Protein AF-A0A0C2HF72-F1 (afdb_monomer_lite)

Structure (mmCIF, N/CA/C/O backbone):
data_AF-A0A0C2HF72-F1
#
_entry.id   AF-A0A0C2HF72-F1
#
loop_
_atom_site.group_PDB
_atom_site.id
_atom_site.type_symbol
_atom_site.label_atom_id
_atom_site.label_alt_id
_atom_site.label_comp_id
_atom_site.label_asym_id
_atom_site.label_entity_id
_atom_site.label_seq_id
_atom_site.pdbx_PDB_ins_code
_atom_site.Cartn_x
_atom_site.Cartn_y
_atom_site.Cartn_z
_atom_site.occupancy
_atom_site.B_iso_or_equiv
_atom_site.auth_seq_id
_atom_site.auth_comp_id
_atom_site.auth_asym_id
_atom_site.auth_atom_id
_atom_site.pdbx_PDB_model_num
ATOM 1 N N . MET A 1 1 ? -19.325 10.359 -37.548 1.00 78.62 1 MET A N 1
ATOM 2 C CA . MET A 1 1 ? -18.030 11.078 -37.608 1.00 78.62 1 MET A CA 1
ATOM 3 C C . MET A 1 1 ? -16.855 10.261 -37.063 1.00 78.62 1 MET A C 1
ATOM 5 O O . MET A 1 1 ? -15.972 9.941 -37.843 1.00 78.62 1 MET A O 1
ATOM 9 N N . GLN A 1 2 ? -16.810 9.881 -35.776 1.00 85.25 2 GLN A N 1
ATOM 10 C CA . GLN A 1 2 ? -15.656 9.142 -35.209 1.00 85.25 2 GLN A CA 1
ATOM 11 C C . GLN A 1 2 ? -15.425 7.760 -35.856 1.00 85.25 2 GLN A C 1
ATOM 13 O O . GLN A 1 2 ? -14.310 7.441 -36.261 1.00 85.25 2 GLN A O 1
ATOM 18 N N . LEU A 1 3 ? -16.493 6.974 -36.045 1.00 85.44 3 LEU A N 1
ATOM 19 C CA . LEU A 1 3 ? -16.426 5.690 -36.758 1.00 85.44 3 LEU A CA 1
ATOM 20 C C . LEU A 1 3 ? -16.012 5.847 -38.226 1.00 85.44 3 LEU A C 1
ATOM 22 O O . LEU A 1 3 ? -15.324 4.983 -38.763 1.00 85.44 3 LEU A O 1
ATOM 26 N N . ASP A 1 4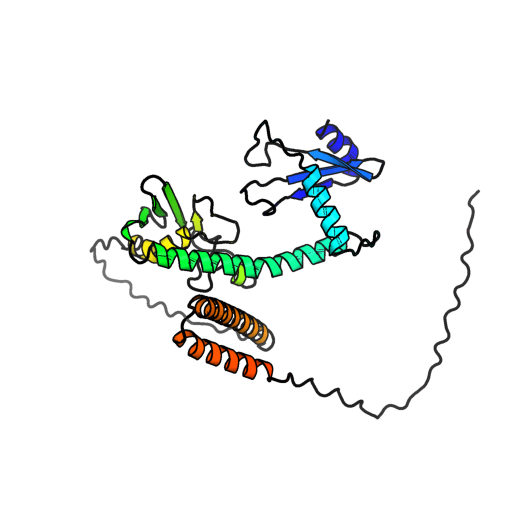 ? -16.388 6.956 -38.863 1.00 92.00 4 ASP A N 1
ATOM 27 C CA . ASP A 1 4 ? -16.008 7.238 -40.248 1.00 92.00 4 ASP A CA 1
ATOM 28 C C . ASP A 1 4 ? -14.511 7.526 -40.344 1.00 92.00 4 ASP A C 1
ATOM 30 O O . ASP A 1 4 ? -13.859 7.087 -41.287 1.00 92.00 4 ASP A O 1
ATOM 34 N N . TRP A 1 5 ? -13.934 8.189 -39.337 1.00 92.50 5 TRP A N 1
ATOM 35 C CA . TRP A 1 5 ? -12.486 8.364 -39.240 1.00 92.50 5 TRP A CA 1
ATOM 36 C C . TRP A 1 5 ? -11.762 7.042 -38.999 1.00 92.50 5 TRP A C 1
ATOM 38 O O . TRP A 1 5 ? -10.766 6.788 -39.670 1.00 92.50 5 TRP A O 1
ATOM 48 N N . LEU A 1 6 ? -12.272 6.169 -38.123 1.00 89.94 6 LEU A N 1
ATOM 49 C CA . LEU A 1 6 ? -11.719 4.818 -37.963 1.00 89.94 6 LEU A CA 1
ATOM 50 C C . LEU A 1 6 ? -11.753 4.042 -39.281 1.00 89.94 6 LEU A C 1
ATOM 52 O O . LEU A 1 6 ? -10.728 3.527 -39.713 1.00 89.94 6 LEU A O 1
ATOM 56 N N . ARG A 1 7 ? -12.900 3.995 -39.964 1.00 93.50 7 ARG A N 1
ATOM 57 C CA . ARG A 1 7 ? -13.028 3.288 -41.249 1.00 93.50 7 ARG A CA 1
ATOM 58 C C . ARG A 1 7 ? -12.108 3.866 -42.320 1.00 93.50 7 ARG A C 1
ATOM 60 O O . ARG A 1 7 ? -11.485 3.112 -43.055 1.00 93.50 7 ARG A O 1
ATOM 67 N N . LYS A 1 8 ? -12.004 5.193 -42.393 1.00 95.94 8 LYS A N 1
ATOM 68 C CA . LYS A 1 8 ? -11.237 5.884 -43.433 1.00 95.94 8 LYS A CA 1
ATOM 69 C C . LYS A 1 8 ? -9.726 5.874 -43.193 1.00 95.94 8 LYS A C 1
ATOM 71 O O . LYS A 1 8 ? -8.967 5.853 -44.157 1.00 95.94 8 LYS A O 1
ATOM 76 N N . PHE A 1 9 ? -9.282 5.922 -41.939 1.00 93.44 9 PHE A N 1
ATOM 77 C CA . PHE A 1 9 ? -7.878 6.184 -41.601 1.00 93.44 9 PHE A CA 1
ATOM 78 C C . PHE A 1 9 ? -7.191 5.074 -40.796 1.00 93.44 9 PHE A C 1
ATOM 80 O O . PHE A 1 9 ? -5.975 5.130 -40.647 1.00 93.44 9 PHE A O 1
ATOM 87 N N . SER A 1 10 ? -7.904 4.043 -40.323 1.00 89.81 10 SER A N 1
ATOM 88 C CA . SER A 1 10 ? -7.309 2.945 -39.529 1.00 89.81 10 SER A CA 1
ATOM 89 C C . SER A 1 10 ? -6.140 2.240 -40.218 1.00 89.81 10 SER A C 1
ATOM 91 O O . SER A 1 10 ? -5.164 1.908 -39.553 1.00 89.81 10 SER A O 1
ATOM 93 N N . ALA A 1 11 ? -6.186 2.079 -41.544 1.00 88.94 11 ALA A N 1
ATOM 94 C CA . ALA A 1 11 ? -5.106 1.465 -42.321 1.00 88.94 11 ALA A CA 1
ATOM 95 C C . ALA A 1 11 ? -3.769 2.232 -42.241 1.00 88.94 11 ALA A C 1
ATOM 97 O O . ALA A 1 11 ? -2.722 1.674 -42.553 1.00 88.94 11 ALA A O 1
ATOM 98 N N . ARG A 1 12 ? -3.787 3.504 -41.816 1.00 88.19 12 ARG A N 1
ATOM 99 C CA . ARG A 1 12 ? -2.582 4.328 -41.619 1.00 88.19 12 ARG A CA 1
ATOM 100 C C . ARG A 1 12 ? -1.977 4.187 -40.220 1.00 88.19 12 ARG A C 1
ATOM 102 O O . ARG A 1 12 ? -0.901 4.725 -39.978 1.00 88.19 12 ARG A O 1
ATOM 109 N N . GLY A 1 13 ? -2.660 3.491 -39.313 1.00 80.00 13 GLY A N 1
ATOM 110 C CA . GLY A 1 13 ? -2.252 3.301 -37.926 1.00 80.00 13 GLY A CA 1
ATOM 111 C C . GLY A 1 13 ? -3.296 3.812 -36.936 1.00 80.00 13 GLY A C 1
ATOM 112 O O . GLY A 1 13 ? -3.936 4.848 -37.137 1.00 80.00 13 GLY A O 1
ATOM 113 N N . ILE A 1 14 ? -3.445 3.067 -35.842 1.00 87.56 14 ILE A N 1
ATOM 114 C CA . ILE A 1 14 ? -4.309 3.399 -34.711 1.00 87.56 14 ILE A CA 1
ATOM 115 C C . ILE A 1 14 ? -3.410 3.594 -33.492 1.00 87.56 14 ILE A C 1
ATOM 117 O O . ILE A 1 14 ? -2.607 2.720 -33.170 1.00 87.56 14 ILE A O 1
ATOM 121 N N . ALA A 1 15 ? -3.564 4.723 -32.807 1.00 84.00 15 ALA A N 1
ATOM 122 C CA . ALA A 1 15 ? -2.939 4.975 -31.519 1.00 84.00 15 ALA A CA 1
ATOM 123 C C . ALA A 1 15 ? -3.998 4.865 -30.420 1.00 84.00 15 ALA A C 1
ATOM 125 O O . ALA A 1 15 ? -5.013 5.568 -30.447 1.00 84.00 15 ALA A O 1
ATOM 126 N N . VAL A 1 16 ? -3.755 3.973 -29.463 1.00 82.69 16 VAL A N 1
ATOM 127 C CA . VAL A 1 16 ? -4.585 3.800 -28.270 1.00 82.69 16 VAL A CA 1
ATOM 128 C C . VAL A 1 16 ? -3.765 4.256 -27.075 1.00 82.69 16 VAL A C 1
ATOM 130 O O . VAL A 1 16 ? -2.699 3.703 -26.816 1.00 82.69 16 VAL A O 1
ATOM 133 N N . ASP A 1 17 ? -4.256 5.267 -26.370 1.00 78.69 17 ASP A N 1
ATOM 134 C CA . ASP A 1 17 ? -3.654 5.770 -25.137 1.00 78.69 17 ASP A CA 1
ATOM 135 C C . ASP A 1 17 ? -4.620 5.528 -23.974 1.00 78.69 17 ASP A C 1
ATOM 137 O O . ASP A 1 17 ? -5.793 5.886 -24.065 1.00 78.69 17 ASP A O 1
ATOM 141 N N . ASP A 1 18 ? -4.153 4.899 -22.897 1.00 76.25 18 ASP A N 1
ATOM 142 C CA . ASP A 1 18 ? -4.943 4.671 -21.682 1.00 76.25 18 ASP A CA 1
ATOM 143 C C . ASP A 1 18 ? -4.391 5.537 -20.553 1.00 76.25 18 ASP A C 1
ATOM 145 O O . ASP A 1 18 ? -3.218 5.444 -20.179 1.00 76.25 18 ASP A O 1
ATOM 149 N N . THR A 1 19 ? -5.252 6.353 -19.947 1.00 62.28 19 THR A N 1
ATOM 150 C CA . THR A 1 19 ? -4.899 7.146 -18.771 1.00 62.28 19 THR A CA 1
ATOM 151 C C . THR A 1 19 ? -4.950 6.289 -17.504 1.00 62.28 19 THR A C 1
ATOM 153 O O . THR A 1 19 ? -5.632 6.624 -16.531 1.00 62.28 19 THR A O 1
ATOM 156 N N . HIS A 1 20 ? -4.218 5.177 -17.468 1.00 56.56 20 HIS A N 1
ATOM 157 C CA . HIS A 1 20 ? -4.149 4.357 -16.265 1.00 56.56 20 HIS A CA 1
ATOM 158 C C . HIS A 1 20 ? -3.370 5.097 -15.160 1.00 56.56 20 HIS A C 1
ATOM 160 O O . HIS A 1 20 ? -2.193 5.426 -15.321 1.00 56.56 20 HIS A O 1
ATOM 166 N N . ASN A 1 21 ? -4.023 5.359 -14.020 1.00 49.78 21 ASN A N 1
ATOM 167 C CA . ASN A 1 21 ? -3.463 6.029 -12.830 1.00 49.78 21 ASN A CA 1
ATOM 168 C C . ASN A 1 21 ? -2.913 7.456 -13.044 1.00 49.78 21 ASN A C 1
ATOM 170 O O . ASN A 1 21 ? -2.069 7.911 -12.270 1.00 49.78 21 ASN A O 1
ATOM 174 N N . VAL A 1 22 ? -3.379 8.187 -14.062 1.00 48.88 22 VAL A N 1
ATOM 175 C CA . VAL A 1 22 ? -2.973 9.595 -14.267 1.00 48.88 22 VAL A CA 1
ATOM 176 C C . VAL A 1 22 ? -3.831 10.554 -13.429 1.00 48.88 22 VAL A C 1
ATOM 178 O O . VAL A 1 22 ? -3.359 11.610 -13.009 1.00 48.88 22 VAL A O 1
ATOM 181 N N . THR A 1 23 ? -5.076 10.177 -13.124 1.00 49.69 23 THR A N 1
ATOM 182 C CA . THR A 1 23 ? -6.000 10.973 -12.305 1.00 49.69 23 THR A CA 1
ATOM 183 C C . THR A 1 23 ? -6.145 10.414 -10.891 1.00 49.69 23 THR A C 1
ATOM 185 O O . THR A 1 23 ? -6.039 9.211 -10.676 1.00 49.69 23 THR A O 1
ATOM 188 N N . ARG A 1 24 ? -6.460 11.277 -9.912 1.00 43.22 24 ARG A N 1
ATOM 189 C CA . ARG A 1 24 ? -6.815 10.859 -8.536 1.00 43.22 24 ARG A CA 1
ATOM 190 C C . ARG A 1 24 ? -8.135 10.073 -8.456 1.00 43.22 24 ARG A C 1
ATOM 192 O O . ARG A 1 24 ? -8.422 9.486 -7.417 1.00 43.22 24 ARG A O 1
ATOM 199 N N . TYR A 1 25 ? -8.921 10.085 -9.531 1.00 47.44 25 TYR A N 1
ATOM 200 C CA . TYR A 1 25 ? -10.190 9.378 -9.662 1.00 47.44 25 TYR A CA 1
ATOM 201 C C . TYR A 1 25 ? -9.975 7.973 -10.240 1.00 47.44 25 TYR A C 1
ATOM 203 O O . TYR A 1 25 ? -9.138 7.797 -11.124 1.00 47.44 25 TYR A O 1
ATOM 211 N N . ASN A 1 26 ? -10.769 6.995 -9.786 1.00 52.78 26 ASN A N 1
ATOM 212 C CA . ASN A 1 26 ? -10.816 5.626 -10.325 1.00 52.78 26 ASN A CA 1
ATOM 213 C C . ASN A 1 26 ? -11.550 5.576 -11.684 1.00 52.78 26 ASN A C 1
ATOM 215 O O . ASN A 1 26 ? -12.440 4.755 -11.893 1.00 52.78 26 ASN A O 1
ATOM 219 N N . VAL A 1 27 ? -11.208 6.476 -12.608 1.00 47.25 27 VAL A N 1
ATOM 220 C CA . VAL A 1 27 ? -11.759 6.494 -13.966 1.00 47.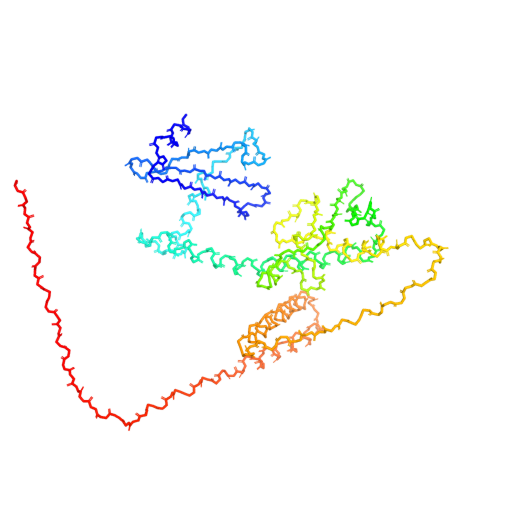25 27 VAL A CA 1
ATOM 221 C C . VAL A 1 27 ? -10.701 5.943 -14.909 1.00 47.25 27 VAL A C 1
ATOM 223 O O . VAL A 1 27 ? -9.581 6.446 -14.966 1.00 47.25 27 VAL A O 1
ATOM 226 N N . ARG A 1 28 ? -11.061 4.883 -15.635 1.00 56.62 28 ARG A N 1
ATOM 227 C CA . ARG A 1 28 ? -10.263 4.352 -16.742 1.00 56.62 28 ARG A CA 1
ATOM 228 C C . ARG A 1 28 ? -10.755 5.022 -18.016 1.00 56.62 28 ARG A C 1
ATOM 230 O O . ARG A 1 28 ? -11.942 4.930 -18.323 1.00 56.62 28 ARG A O 1
ATOM 237 N N . LEU A 1 29 ? -9.868 5.726 -18.710 1.00 65.81 29 LEU A N 1
ATOM 238 C CA . LEU A 1 29 ? -10.180 6.389 -19.968 1.00 65.81 29 LEU A CA 1
ATOM 239 C C . LEU A 1 29 ? -9.164 5.936 -21.009 1.00 65.81 29 LEU A C 1
ATOM 241 O O . LEU A 1 29 ? -7.992 6.294 -20.938 1.00 65.81 29 LEU A O 1
ATOM 245 N N . ALA A 1 30 ? -9.650 5.194 -21.997 1.00 74.38 30 ALA A N 1
ATOM 246 C CA . ALA A 1 30 ? -8.908 4.921 -23.213 1.00 74.38 30 ALA A CA 1
ATOM 247 C C . ALA A 1 30 ? -9.315 5.937 -24.286 1.00 74.38 30 ALA A C 1
ATOM 249 O O . ALA A 1 30 ? -10.504 6.155 -24.536 1.00 74.38 30 ALA A O 1
ATOM 250 N N . THR A 1 31 ? -8.327 6.553 -24.923 1.00 81.62 31 THR A N 1
ATOM 251 C CA . THR A 1 31 ? -8.502 7.433 -26.076 1.00 81.62 31 THR A CA 1
ATOM 252 C C . THR A 1 31 ? -7.979 6.717 -27.310 1.00 81.62 31 THR A C 1
ATOM 254 O O . THR A 1 31 ? -6.829 6.285 -27.343 1.00 81.62 31 THR A O 1
ATOM 257 N N . VAL A 1 32 ? -8.817 6.607 -28.341 1.00 85.62 32 VAL A N 1
ATOM 258 C CA . VAL A 1 32 ? -8.411 6.070 -29.644 1.00 85.62 32 VAL A CA 1
ATOM 259 C C . VAL A 1 32 ? -8.251 7.226 -30.619 1.00 85.62 32 VAL A C 1
ATOM 261 O O . VAL A 1 32 ? -9.168 8.035 -30.785 1.00 85.62 32 VAL A O 1
ATOM 264 N N . SER A 1 33 ? -7.104 7.295 -31.289 1.00 91.50 33 SER A N 1
ATOM 265 C CA . SER A 1 33 ? -6.834 8.269 -32.345 1.00 91.50 33 SER A CA 1
ATOM 266 C C . SER A 1 33 ? -6.274 7.606 -33.604 1.00 91.50 33 SER A C 1
ATOM 268 O O . SER A 1 33 ? -5.643 6.552 -33.541 1.00 91.50 33 SER A O 1
ATOM 270 N N . VAL A 1 34 ? -6.545 8.207 -34.760 1.00 89.62 34 VAL A N 1
ATOM 271 C CA . VAL A 1 34 ? -6.050 7.768 -36.077 1.00 89.62 34 VAL A CA 1
ATOM 272 C C . VAL A 1 34 ? -5.336 8.916 -36.773 1.00 89.62 34 VAL A C 1
ATOM 274 O O . VAL A 1 34 ? -5.687 10.075 -36.562 1.00 89.62 34 VAL A O 1
ATOM 277 N N . ALA A 1 35 ? -4.349 8.612 -37.610 1.00 89.25 35 ALA A N 1
ATOM 278 C CA . ALA A 1 35 ? -3.633 9.627 -38.378 1.00 89.25 35 ALA A CA 1
ATOM 279 C C . ALA A 1 35 ? -4.349 9.924 -39.706 1.00 89.25 35 ALA A C 1
ATOM 281 O O . ALA A 1 35 ? -4.549 9.027 -40.527 1.00 89.25 35 ALA A O 1
ATOM 282 N N . ASP A 1 36 ? -4.702 11.188 -39.950 1.00 89.81 36 ASP A N 1
ATOM 283 C CA . ASP A 1 36 ? -5.264 11.611 -41.236 1.00 89.81 36 ASP A CA 1
ATOM 284 C C . ASP A 1 36 ? -4.210 11.636 -42.368 1.00 89.81 36 ASP A C 1
ATOM 286 O O . ASP A 1 36 ? -3.038 11.286 -42.190 1.00 89.81 36 ASP A O 1
ATOM 290 N N . HIS A 1 37 ? -4.609 12.065 -43.571 1.00 92.12 37 HIS A N 1
ATOM 291 C CA . HIS A 1 37 ? -3.696 12.177 -44.720 1.00 92.12 37 HIS A CA 1
ATOM 292 C C . HIS A 1 37 ? -2.565 13.202 -44.526 1.00 92.12 37 HIS A C 1
ATOM 294 O O . HIS A 1 37 ? -1.574 13.150 -45.249 1.00 92.12 37 HIS A O 1
ATOM 300 N N . LYS A 1 38 ? -2.698 14.116 -43.560 1.00 90.62 38 LYS A N 1
ATOM 301 C CA . LYS A 1 38 ? -1.698 15.128 -43.198 1.00 90.62 38 LYS A CA 1
ATOM 302 C C . LYS A 1 38 ? -0.930 14.742 -41.926 1.00 90.62 38 LYS A C 1
ATOM 304 O O . LYS A 1 38 ? -0.258 15.590 -41.348 1.00 90.62 38 LYS A O 1
ATOM 309 N N . ASN A 1 39 ? -1.033 13.482 -41.489 1.00 81.75 39 ASN A N 1
ATOM 310 C CA . ASN A 1 39 ? -0.435 12.951 -40.261 1.00 81.75 39 ASN A CA 1
ATOM 311 C C . ASN A 1 39 ? -0.877 13.692 -38.985 1.00 81.75 39 ASN A C 1
ATOM 313 O O . ASN A 1 39 ? -0.139 13.749 -38.002 1.00 81.75 39 ASN A O 1
ATOM 317 N N . ARG A 1 40 ? -2.088 14.256 -38.980 1.00 81.88 40 ARG A N 1
ATOM 318 C CA . ARG A 1 40 ? -2.706 14.838 -37.783 1.00 81.88 40 ARG A CA 1
ATOM 319 C C . ARG A 1 40 ? -3.503 13.758 -37.059 1.00 81.88 40 ARG A C 1
ATOM 321 O O . ARG A 1 40 ? -4.224 12.994 -37.699 1.00 81.88 40 ARG A O 1
ATOM 328 N N . GLY A 1 41 ? -3.391 13.709 -35.734 1.00 83.56 41 GLY A N 1
ATOM 329 C CA . GLY A 1 41 ? -4.192 12.807 -34.910 1.00 83.56 41 GLY A CA 1
ATOM 330 C C . GLY A 1 41 ? -5.651 13.258 -34.861 1.00 83.56 41 GLY A C 1
ATOM 331 O O . GLY A 1 41 ? -5.941 14.377 -34.444 1.00 83.56 41 GLY A O 1
ATOM 332 N N . LEU A 1 42 ? -6.570 12.391 -35.279 1.00 84.75 42 LEU A N 1
ATOM 333 C CA . LEU A 1 42 ? -8.014 12.585 -35.171 1.00 84.75 42 LEU A CA 1
ATOM 334 C C . LEU A 1 42 ? -8.572 11.673 -34.071 1.00 84.75 42 LEU A C 1
ATOM 336 O O . LEU A 1 42 ? -8.279 10.475 -34.095 1.00 84.75 42 LEU A O 1
ATOM 340 N N . PRO A 1 43 ? -9.384 12.179 -33.123 1.00 86.88 43 PRO A N 1
ATOM 341 C CA . PRO A 1 43 ? -9.971 11.350 -32.075 1.00 86.88 43 PRO A CA 1
ATOM 342 C C . PRO A 1 43 ? -11.053 10.446 -32.677 1.00 86.88 43 PRO A C 1
ATOM 344 O O . PRO A 1 43 ? -12.142 10.893 -33.032 1.00 86.88 43 PRO A O 1
ATOM 347 N N . ALA A 1 44 ? -10.737 9.164 -32.814 1.00 81.19 44 ALA A N 1
ATOM 348 C CA . ALA A 1 44 ? -11.498 8.194 -33.595 1.00 81.19 44 ALA A CA 1
ATOM 349 C C . ALA A 1 44 ? -12.416 7.311 -32.731 1.00 81.19 44 ALA A C 1
ATOM 351 O O . ALA A 1 44 ? -13.250 6.579 -33.257 1.00 81.19 44 ALA A O 1
ATOM 352 N N . GLY A 1 45 ? -12.317 7.420 -31.405 1.00 71.94 45 GLY A N 1
ATOM 353 C CA . GLY A 1 45 ? -13.268 6.813 -30.484 1.00 71.94 45 GLY A CA 1
ATOM 354 C C . GLY A 1 45 ? -13.187 7.411 -29.084 1.00 71.94 45 GLY A C 1
ATOM 355 O O . GLY A 1 45 ? -12.129 7.398 -28.455 1.00 71.94 45 GLY A O 1
ATOM 356 N N . ARG A 1 46 ? -14.332 7.894 -28.588 1.00 56.16 46 ARG A N 1
ATOM 357 C CA . ARG A 1 46 ? -14.673 7.873 -27.159 1.00 56.16 46 ARG A CA 1
ATOM 358 C C . ARG A 1 46 ? -15.837 6.903 -27.005 1.00 56.16 46 ARG A C 1
ATOM 360 O O . ARG A 1 46 ? -16.987 7.277 -27.213 1.00 56.16 46 ARG A O 1
ATOM 367 N N . THR A 1 47 ? -15.562 5.647 -26.695 1.00 44.78 47 THR A N 1
ATOM 368 C CA . THR A 1 47 ? -16.640 4.687 -26.454 1.00 44.78 47 THR A CA 1
ATOM 369 C C . THR A 1 47 ? -17.113 4.829 -25.011 1.00 44.78 47 THR A C 1
ATOM 371 O O . THR A 1 47 ? -16.366 4.540 -24.077 1.00 44.78 47 THR A O 1
ATOM 374 N N . ALA A 1 48 ? -18.374 5.226 -24.817 1.00 41.69 48 ALA A N 1
ATOM 375 C CA . ALA A 1 48 ? -19.034 5.213 -23.506 1.00 41.69 48 ALA A CA 1
ATOM 376 C C . ALA A 1 48 ? -19.046 3.814 -22.853 1.00 41.69 48 ALA A C 1
ATOM 378 O O . ALA A 1 48 ? -19.240 3.702 -21.652 1.00 41.69 48 ALA A O 1
ATOM 379 N N . SER A 1 49 ? -18.800 2.756 -23.632 1.00 38.06 49 SER A N 1
ATOM 380 C CA . SER A 1 49 ? -18.702 1.369 -23.173 1.00 38.06 49 SER A CA 1
ATOM 381 C C . SER A 1 49 ? -17.323 0.950 -22.642 1.00 38.06 49 SER A C 1
ATOM 383 O O . SER A 1 49 ? -17.204 -0.152 -22.118 1.00 38.06 49 SER A O 1
ATOM 385 N N . TRP A 1 50 ? -16.282 1.785 -22.770 1.00 39.94 50 TRP A N 1
ATOM 386 C CA . TRP A 1 50 ? -14.912 1.455 -22.324 1.00 39.94 50 TRP A CA 1
ATOM 387 C C . TRP A 1 50 ? -14.447 2.279 -21.118 1.00 39.94 50 TRP A C 1
ATOM 389 O O . TRP A 1 50 ? -13.532 1.871 -20.404 1.00 39.94 50 TRP A O 1
ATOM 399 N N . ALA A 1 51 ? -15.110 3.403 -20.848 1.00 36.09 51 ALA A N 1
ATOM 400 C CA . ALA A 1 51 ? -15.095 4.025 -19.536 1.00 36.09 51 ALA A CA 1
ATOM 401 C C . ALA A 1 51 ? -16.206 3.372 -18.711 1.00 36.09 51 ALA A C 1
ATOM 403 O O . ALA A 1 51 ? -17.361 3.390 -19.121 1.00 36.09 51 ALA A O 1
ATOM 404 N N . SER A 1 52 ? -15.896 2.829 -17.535 1.00 30.83 52 SER A N 1
ATOM 405 C CA . SER A 1 52 ? -16.915 2.227 -16.663 1.00 30.83 52 SER A CA 1
ATOM 406 C C . SER A 1 52 ? -17.985 3.219 -16.173 1.00 30.83 52 SER A C 1
ATOM 408 O O . SER A 1 52 ? -18.932 2.789 -15.530 1.00 30.83 52 SER A O 1
ATOM 410 N N . PHE A 1 53 ? -17.884 4.514 -16.509 1.00 35.81 53 PHE A N 1
ATOM 411 C CA . PHE A 1 53 ? -18.924 5.521 -16.288 1.00 35.81 53 PHE A CA 1
ATOM 412 C C . PHE A 1 53 ? -18.885 6.590 -17.393 1.00 35.81 53 PHE A C 1
ATOM 414 O O . PHE A 1 53 ? -17.978 7.422 -17.437 1.00 35.81 53 PHE A O 1
ATOM 421 N N . GLY A 1 54 ? -19.872 6.581 -18.290 1.00 31.78 54 GLY A N 1
ATOM 422 C CA . GLY A 1 54 ? -20.146 7.697 -19.193 1.00 31.78 54 GLY A CA 1
ATOM 423 C C . GLY A 1 54 ? -21.043 8.719 -18.500 1.00 31.78 54 GLY A C 1
ATOM 424 O O . GLY A 1 54 ? -22.245 8.502 -18.417 1.00 31.78 54 GLY A O 1
ATOM 425 N N . ASN A 1 55 ? -20.483 9.832 -18.019 1.00 34.41 55 ASN A N 1
ATOM 426 C CA . ASN A 1 55 ? -21.288 10.970 -17.567 1.00 34.41 55 ASN A CA 1
ATOM 427 C C . ASN A 1 55 ? -21.510 11.942 -18.731 1.00 34.41 55 ASN A C 1
ATOM 429 O O . ASN A 1 55 ? -20.564 12.552 -19.238 1.00 34.41 55 ASN A O 1
ATOM 433 N N . SER A 1 56 ? -22.770 12.124 -19.125 1.00 30.12 56 SER A N 1
ATOM 434 C CA . SER A 1 56 ? -23.204 13.279 -19.910 1.00 30.12 56 SER A CA 1
ATOM 435 C C . SER A 1 56 ? -22.942 14.554 -19.099 1.00 30.12 56 SER A C 1
ATOM 437 O O . SER A 1 56 ? -23.536 14.728 -18.037 1.00 30.12 56 SER A O 1
ATOM 439 N N . GLY A 1 57 ? -22.041 15.426 -19.569 1.00 35.31 57 GLY A N 1
ATOM 440 C CA . GLY A 1 57 ? -21.768 16.730 -18.940 1.00 35.31 57 GLY A CA 1
ATOM 441 C C . GLY A 1 57 ? -20.363 16.944 -18.359 1.00 35.31 57 GLY A C 1
ATOM 442 O O . GLY A 1 57 ? -20.164 17.898 -17.616 1.00 35.31 57 GLY A O 1
ATOM 443 N N . ALA A 1 58 ? -19.367 16.106 -18.670 1.00 39.72 58 ALA A N 1
ATOM 444 C CA . ALA A 1 58 ? -17.988 16.383 -18.255 1.00 39.72 58 ALA A CA 1
ATOM 445 C C . ALA A 1 58 ? -17.429 17.649 -18.951 1.00 39.72 58 ALA A C 1
ATOM 447 O O . ALA A 1 58 ? -17.235 17.665 -20.163 1.00 39.72 58 ALA A O 1
ATOM 448 N N . ILE A 1 59 ? -17.157 18.695 -18.158 1.00 38.91 59 ILE A N 1
ATOM 449 C CA . ILE A 1 59 ? -16.775 20.064 -18.576 1.00 38.91 59 ILE A CA 1
ATOM 450 C C . ILE A 1 59 ? -15.329 20.176 -19.110 1.00 38.91 59 ILE A C 1
ATOM 452 O O . ILE A 1 59 ? -14.945 21.217 -19.638 1.00 38.91 59 ILE A O 1
ATOM 456 N N . MET A 1 60 ? -14.497 19.134 -18.998 1.00 35.84 60 MET A N 1
ATOM 457 C CA . MET A 1 60 ? -13.075 19.231 -19.356 1.00 35.84 60 MET A CA 1
ATOM 458 C C . MET A 1 60 ? -12.717 18.450 -20.618 1.00 35.84 60 MET A C 1
ATOM 460 O O . MET A 1 60 ? -12.926 17.239 -20.714 1.00 35.84 60 MET A O 1
ATOM 464 N N . ASP A 1 61 ? -12.127 19.170 -21.569 1.00 38.19 61 ASP A N 1
ATOM 465 C CA . ASP A 1 61 ? -11.644 18.632 -22.831 1.00 38.19 61 ASP A CA 1
ATOM 466 C C . ASP A 1 61 ? -10.338 17.840 -22.626 1.00 38.19 61 ASP A C 1
ATOM 468 O O . ASP A 1 61 ? -9.354 18.331 -22.068 1.00 38.19 61 ASP A O 1
ATOM 472 N N . THR A 1 62 ? -10.329 16.573 -23.043 1.00 43.84 62 THR A N 1
ATOM 473 C CA . THR A 1 62 ? -9.220 15.629 -22.804 1.00 43.84 62 THR A CA 1
ATOM 474 C C . THR A 1 62 ? -7.984 15.933 -23.658 1.00 43.84 62 THR A C 1
ATOM 476 O O . THR A 1 62 ? -6.900 15.430 -23.365 1.00 43.84 62 THR A O 1
ATOM 479 N N . THR A 1 63 ? -8.130 16.787 -24.674 1.00 51.47 63 THR A N 1
ATOM 480 C CA . THR A 1 63 ? -7.062 17.330 -25.534 1.00 51.47 63 THR A CA 1
ATOM 481 C C . THR A 1 63 ? -5.983 18.056 -24.725 1.00 51.47 63 THR A C 1
ATOM 483 O O . THR A 1 63 ? -4.789 17.855 -24.951 1.00 51.47 63 THR A O 1
ATOM 486 N N . MET A 1 64 ? -6.385 18.792 -23.685 1.00 51.03 64 MET A N 1
ATOM 487 C CA . MET A 1 64 ? -5.485 19.539 -22.799 1.00 51.03 64 MET A CA 1
ATOM 488 C C . MET A 1 64 ? -4.557 18.637 -21.971 1.00 51.03 64 MET A C 1
ATOM 490 O O . MET A 1 64 ? -3.458 19.050 -21.597 1.00 51.03 64 MET A O 1
ATOM 494 N N . ILE A 1 65 ? -4.972 17.403 -21.663 1.00 50.31 65 ILE A N 1
ATOM 495 C CA . ILE A 1 65 ? -4.166 16.464 -20.866 1.00 50.31 65 ILE A CA 1
ATOM 496 C C . ILE A 1 65 ? -3.145 15.751 -21.754 1.00 50.31 65 ILE A C 1
ATOM 498 O O . ILE A 1 65 ? -1.974 15.680 -21.376 1.00 50.31 65 ILE A O 1
ATOM 502 N N . SER A 1 66 ? -3.546 15.302 -22.948 1.00 51.69 66 SER A N 1
ATOM 503 C CA . SER A 1 66 ? -2.617 14.731 -23.930 1.00 51.69 66 SER A CA 1
ATOM 504 C C . SER A 1 66 ? -1.581 15.758 -24.397 1.00 51.69 66 SER A C 1
ATOM 506 O O . SER A 1 66 ? -0.397 15.435 -24.494 1.00 51.69 66 SER A O 1
ATOM 508 N N . GLU A 1 67 ? -1.983 17.019 -24.596 1.00 53.66 67 GLU A N 1
ATOM 509 C CA . GLU A 1 67 ? -1.055 18.100 -24.941 1.00 53.66 67 GLU A CA 1
ATOM 510 C C . GLU A 1 67 ? -0.104 18.429 -23.794 1.00 53.66 67 GLU A C 1
ATOM 512 O O . GLU A 1 67 ? 1.102 18.530 -24.018 1.00 53.66 67 GLU A O 1
ATOM 517 N N . ARG A 1 68 ? -0.594 18.531 -22.550 1.00 63.50 68 ARG A N 1
ATOM 518 C CA . ARG A 1 68 ? 0.280 18.741 -21.384 1.00 63.50 68 ARG A CA 1
ATOM 519 C C . ARG A 1 68 ? 1.271 17.599 -21.194 1.00 63.50 68 ARG A C 1
ATOM 521 O O . ARG A 1 68 ? 2.429 17.865 -20.879 1.00 63.50 68 ARG A O 1
ATOM 528 N N . TRP A 1 69 ? 0.846 16.352 -21.390 1.00 68.25 69 TRP A N 1
ATOM 529 C CA . TRP A 1 69 ? 1.739 15.198 -21.311 1.00 68.25 69 TRP A CA 1
ATOM 530 C C . TRP A 1 69 ? 2.807 15.250 -22.407 1.00 68.25 69 TRP A C 1
ATOM 532 O O . TRP A 1 69 ? 3.994 15.173 -22.105 1.00 68.25 69 TRP A O 1
ATOM 542 N N . HIS A 1 70 ? 2.411 15.500 -23.654 1.00 60.84 70 HIS A N 1
ATOM 543 C CA . HIS A 1 70 ? 3.333 15.610 -24.782 1.00 60.84 70 HIS A CA 1
ATOM 544 C C . HIS A 1 70 ? 4.319 16.786 -24.640 1.00 60.84 70 HIS A C 1
ATOM 546 O O . HIS A 1 70 ? 5.514 16.631 -24.905 1.00 60.84 70 HIS A O 1
ATOM 552 N N . LEU A 1 71 ? 3.858 17.948 -24.163 1.00 65.25 71 LEU A N 1
ATOM 553 C CA . LEU A 1 71 ? 4.710 19.108 -23.882 1.00 65.25 71 LEU A CA 1
ATOM 554 C C . LEU A 1 71 ? 5.726 18.812 -22.776 1.00 65.25 71 LEU A C 1
ATOM 556 O O . LEU A 1 71 ? 6.887 19.208 -22.892 1.00 65.25 71 LEU A O 1
ATOM 560 N N . ARG A 1 72 ? 5.313 18.082 -21.735 1.00 67.38 72 ARG A N 1
ATOM 561 C CA . ARG A 1 72 ? 6.200 17.655 -20.651 1.00 67.38 72 ARG A CA 1
ATOM 562 C C . ARG A 1 72 ? 7.233 16.645 -21.139 1.00 67.38 72 ARG A C 1
ATOM 564 O O . ARG A 1 72 ? 8.416 16.834 -20.888 1.00 67.38 72 ARG A O 1
ATOM 571 N N . SER A 1 73 ? 6.817 15.655 -21.928 1.00 62.50 73 SER A N 1
ATOM 572 C CA . SER A 1 73 ? 7.716 14.694 -22.579 1.00 62.50 73 SER A CA 1
ATOM 573 C C . SER A 1 73 ? 8.769 15.395 -23.446 1.00 62.50 73 SER A C 1
ATOM 575 O O . SER A 1 73 ? 9.962 15.112 -23.344 1.00 62.50 73 SER A O 1
ATOM 577 N N . LYS A 1 74 ? 8.358 16.388 -24.246 1.00 62.34 74 LYS A N 1
ATOM 578 C CA . LYS A 1 74 ? 9.278 17.168 -25.086 1.00 62.34 74 LYS A CA 1
ATOM 579 C C . LYS A 1 74 ? 10.244 18.046 -24.291 1.00 62.34 74 LYS A C 1
ATOM 581 O O . LYS A 1 74 ? 11.402 18.181 -24.686 1.00 62.34 74 LYS A O 1
ATOM 586 N N . LYS A 1 75 ? 9.774 18.683 -23.218 1.00 69.94 75 LYS A N 1
ATOM 587 C CA . LYS A 1 75 ? 10.572 19.633 -22.435 1.00 69.94 75 LYS A CA 1
ATOM 588 C C . LYS A 1 75 ? 11.529 18.927 -21.481 1.00 69.94 75 LYS A C 1
ATOM 590 O O . LYS A 1 75 ? 12.711 19.257 -21.474 1.00 69.94 75 LYS A O 1
ATOM 595 N N . ASP A 1 76 ? 11.011 17.972 -20.719 1.00 65.25 76 ASP A N 1
ATOM 596 C CA . ASP A 1 76 ? 11.710 17.408 -19.567 1.00 65.25 76 ASP A CA 1
ATOM 597 C C . ASP A 1 76 ? 12.609 16.230 -19.975 1.00 65.25 76 ASP A C 1
ATOM 599 O O . ASP A 1 76 ? 13.630 16.004 -19.336 1.00 65.25 76 ASP A O 1
ATOM 603 N N . PHE A 1 77 ? 12.273 15.513 -21.057 1.00 56.47 77 PHE A N 1
ATOM 604 C CA . PHE A 1 77 ? 12.987 14.288 -21.449 1.00 56.47 77 PHE A CA 1
ATOM 605 C C . PHE A 1 77 ? 13.706 14.390 -22.789 1.00 56.47 77 PHE A C 1
ATOM 607 O O . PHE A 1 77 ? 14.761 13.788 -22.967 1.00 56.47 77 PHE A O 1
ATOM 614 N N . LEU A 1 78 ? 13.153 15.146 -23.739 1.00 63.19 78 LEU A N 1
ATOM 615 C CA . LEU A 1 78 ? 13.759 15.291 -25.063 1.00 63.19 78 LEU A CA 1
ATOM 616 C C . LEU A 1 78 ? 14.611 16.542 -25.215 1.00 63.19 78 LEU A C 1
ATOM 618 O O . LEU A 1 78 ? 15.197 16.730 -26.277 1.00 63.19 78 LEU A O 1
ATOM 622 N N . HIS A 1 79 ? 14.661 17.414 -24.203 1.00 70.62 79 HIS A N 1
ATOM 623 C CA . HIS A 1 79 ? 15.318 18.723 -24.286 1.00 70.62 79 HIS A CA 1
ATOM 624 C C . HIS A 1 79 ? 14.949 19.488 -25.573 1.00 70.62 79 HIS A C 1
ATOM 626 O O . HIS A 1 79 ? 15.775 20.178 -26.162 1.00 70.62 79 HIS A O 1
ATOM 632 N N . ARG A 1 80 ? 13.695 19.349 -26.030 1.00 63.12 80 ARG A N 1
ATOM 633 C CA . ARG A 1 80 ? 13.165 19.890 -27.297 1.00 63.12 80 ARG A CA 1
ATOM 634 C C . ARG A 1 80 ? 13.787 19.332 -28.588 1.00 63.12 80 ARG A C 1
ATOM 636 O O . ARG A 1 80 ? 13.518 19.878 -29.654 1.00 63.12 80 ARG A O 1
ATOM 643 N N . ASN A 1 81 ? 14.548 18.243 -28.539 1.00 56.06 81 ASN A N 1
ATOM 644 C CA . ASN A 1 81 ? 15.129 17.629 -29.728 1.00 56.06 81 ASN A CA 1
ATOM 645 C C . ASN A 1 81 ? 14.055 16.848 -30.513 1.00 56.06 81 ASN A C 1
ATOM 647 O O . ASN A 1 81 ? 13.538 15.829 -30.049 1.00 56.06 81 ASN A O 1
ATOM 651 N N . SER A 1 82 ? 13.673 17.360 -31.687 1.00 51.38 82 SER A N 1
ATOM 652 C CA . SER A 1 82 ? 12.440 17.003 -32.409 1.00 51.38 82 SER A CA 1
ATOM 653 C C . SER A 1 82 ? 12.459 15.657 -33.140 1.00 51.38 82 SER A C 1
ATOM 655 O O . SER A 1 82 ? 11.423 15.265 -33.672 1.00 51.38 82 SER A O 1
ATOM 657 N N . ASN A 1 83 ? 13.597 14.954 -33.169 1.00 53.34 83 ASN A N 1
ATOM 658 C CA . ASN A 1 83 ? 13.816 13.816 -34.075 1.00 53.34 83 ASN A CA 1
ATOM 659 C C . ASN A 1 83 ? 14.099 12.474 -33.379 1.00 53.34 83 ASN A C 1
ATOM 661 O O . ASN A 1 83 ? 14.436 11.496 -34.044 1.00 53.34 83 ASN A O 1
ATOM 665 N N . SER A 1 84 ? 13.961 12.387 -32.056 1.00 54.03 84 SER A N 1
ATOM 666 C CA . SER A 1 84 ? 14.017 11.087 -31.377 1.00 54.03 84 SER A CA 1
ATOM 667 C C . SER A 1 84 ? 12.686 10.355 -31.576 1.00 54.03 84 SER A C 1
ATOM 669 O O . SER A 1 84 ? 11.622 10.865 -31.224 1.00 54.03 84 SER A O 1
ATOM 671 N N . ARG A 1 85 ? 12.728 9.167 -32.196 1.00 53.81 85 ARG A N 1
ATOM 672 C CA . ARG A 1 85 ? 11.534 8.332 -32.400 1.00 53.81 85 ARG A CA 1
ATOM 673 C C . ARG A 1 85 ? 10.923 8.002 -31.038 1.00 53.81 85 ARG A C 1
ATOM 675 O O . ARG A 1 85 ? 11.613 7.479 -30.161 1.00 53.81 85 ARG A O 1
ATOM 682 N N . ALA A 1 86 ? 9.634 8.307 -30.879 1.00 52.34 86 ALA A N 1
ATOM 683 C CA . ALA A 1 86 ? 8.870 8.042 -29.659 1.00 52.34 86 ALA A CA 1
ATOM 684 C C . ALA A 1 86 ? 8.962 6.564 -29.234 1.00 52.34 86 ALA A C 1
ATOM 686 O O . ALA A 1 86 ? 8.940 6.266 -28.048 1.00 52.34 86 ALA A O 1
ATOM 687 N N . ASP A 1 87 ? 9.162 5.670 -30.197 1.00 48.53 87 ASP A N 1
ATOM 688 C CA . ASP A 1 87 ? 9.321 4.223 -30.073 1.00 48.53 87 ASP A CA 1
ATOM 689 C C . ASP A 1 87 ? 10.390 3.835 -29.022 1.00 48.53 87 ASP A C 1
ATOM 691 O O . ASP A 1 87 ? 10.120 3.040 -28.123 1.00 48.53 87 ASP A O 1
ATOM 695 N N . PHE A 1 88 ? 11.573 4.470 -29.057 1.00 45.41 88 PHE A N 1
ATOM 696 C CA . PHE A 1 88 ? 12.674 4.191 -28.116 1.00 45.41 88 PHE A CA 1
ATOM 697 C C . PHE A 1 88 ? 12.417 4.778 -26.720 1.00 45.41 88 PHE A C 1
ATOM 699 O O . PHE A 1 88 ? 12.821 4.224 -25.696 1.00 45.41 88 PHE A O 1
ATOM 706 N N . LEU A 1 89 ? 11.706 5.908 -26.671 1.00 51.44 89 LEU A N 1
ATOM 707 C CA . LEU A 1 89 ? 11.258 6.498 -25.417 1.00 51.44 89 LEU A CA 1
ATOM 708 C C . LEU A 1 89 ? 10.221 5.614 -24.742 1.00 51.44 89 LEU A C 1
ATOM 710 O O . LEU A 1 89 ? 10.325 5.425 -23.543 1.00 51.44 89 LEU A O 1
ATOM 714 N N . VAL A 1 90 ? 9.261 5.074 -25.491 1.00 53.09 90 VAL A N 1
ATOM 715 C CA . VAL A 1 90 ? 8.171 4.231 -24.992 1.00 53.09 90 VAL A CA 1
ATOM 716 C C . VAL A 1 90 ? 8.715 2.958 -24.340 1.00 53.09 90 VAL A C 1
ATOM 718 O O . VAL A 1 90 ? 8.320 2.638 -23.220 1.00 53.09 90 VAL A O 1
ATOM 721 N N . GLU A 1 91 ? 9.676 2.283 -24.970 1.00 47.50 91 GLU A N 1
ATOM 722 C CA . GLU A 1 91 ? 10.308 1.080 -24.414 1.00 47.50 91 GLU A CA 1
ATOM 723 C C . GLU A 1 91 ? 11.063 1.375 -23.106 1.00 47.50 91 GLU A C 1
ATOM 725 O O . GLU A 1 91 ? 10.841 0.714 -22.085 1.00 47.50 91 GLU A O 1
ATOM 730 N N . LYS A 1 92 ? 11.860 2.452 -23.086 1.00 48.34 92 LYS A N 1
ATOM 731 C CA . LYS A 1 92 ? 12.551 2.910 -21.875 1.00 48.34 92 LYS A CA 1
ATOM 732 C C . LYS A 1 92 ? 11.566 3.375 -20.795 1.00 48.34 92 LYS A C 1
ATOM 734 O O . LYS A 1 92 ? 11.744 3.040 -19.629 1.00 48.34 92 LYS A O 1
ATOM 739 N N . TYR A 1 93 ? 10.492 4.077 -21.161 1.00 52.72 93 TYR A N 1
ATOM 740 C CA . TYR A 1 93 ? 9.478 4.576 -20.226 1.00 52.72 93 TYR A CA 1
ATOM 741 C C . TYR A 1 93 ? 8.681 3.447 -19.579 1.00 52.72 93 TYR A C 1
ATOM 743 O O . TYR A 1 93 ? 8.362 3.533 -18.394 1.00 52.72 93 TYR A O 1
ATOM 751 N N . PHE A 1 94 ? 8.325 2.402 -20.330 1.00 53.62 94 PHE A N 1
ATOM 752 C CA . PHE A 1 94 ? 7.540 1.290 -19.795 1.00 53.62 94 PHE A CA 1
ATOM 753 C C . PHE A 1 94 ? 8.356 0.403 -18.852 1.00 53.62 94 PHE A C 1
ATOM 755 O O . PHE A 1 94 ? 7.803 -0.046 -17.842 1.00 53.62 94 PHE A O 1
ATOM 762 N N . LEU A 1 95 ? 9.651 0.195 -19.119 1.00 53.03 95 LEU A N 1
ATOM 763 C CA . LEU A 1 95 ? 10.537 -0.479 -18.166 1.00 53.03 95 LEU A CA 1
ATOM 764 C C . LEU A 1 95 ? 10.810 0.390 -16.927 1.00 53.03 95 LEU A C 1
ATOM 766 O O . LEU A 1 95 ? 10.649 -0.084 -15.802 1.00 53.03 95 LEU A O 1
ATOM 770 N N . ASP A 1 96 ? 11.131 1.671 -17.108 1.00 52.75 96 ASP A N 1
ATOM 771 C CA . ASP A 1 96 ? 11.546 2.551 -16.007 1.00 52.75 96 ASP A CA 1
ATOM 772 C C . ASP A 1 96 ? 10.364 2.965 -15.102 1.00 52.75 96 ASP A C 1
ATOM 774 O O . ASP A 1 96 ? 10.487 3.067 -13.879 1.00 52.75 96 ASP A O 1
ATOM 778 N N . ARG A 1 97 ? 9.139 3.078 -15.643 1.00 54.62 97 ARG A N 1
ATOM 779 C CA . ARG A 1 97 ? 7.934 3.262 -14.809 1.00 54.62 97 ARG A CA 1
ATOM 780 C C . ARG A 1 97 ? 7.619 2.057 -13.940 1.00 54.62 97 ARG A C 1
ATOM 782 O O . ARG A 1 97 ? 7.127 2.235 -12.828 1.00 54.62 97 ARG A O 1
ATOM 789 N N . ARG A 1 98 ? 7.848 0.830 -14.414 1.00 54.78 98 ARG A N 1
ATOM 790 C CA . ARG A 1 98 ? 7.614 -0.360 -13.578 1.00 54.78 98 ARG A CA 1
ATOM 791 C C . ARG A 1 98 ? 8.577 -0.377 -12.391 1.00 54.78 98 ARG A C 1
ATOM 793 O O . ARG A 1 98 ? 8.134 -0.656 -11.281 1.00 54.78 98 ARG A O 1
ATOM 800 N N . LEU A 1 99 ? 9.828 0.029 -12.611 1.00 55.91 99 LEU A N 1
ATOM 801 C CA . LEU A 1 99 ? 10.849 0.128 -11.568 1.00 55.91 99 LEU A CA 1
ATOM 802 C C . LEU A 1 99 ? 10.626 1.312 -10.615 1.00 55.91 99 LEU A C 1
ATOM 804 O O . LEU A 1 99 ? 10.827 1.164 -9.418 1.00 55.91 99 LEU A O 1
ATOM 808 N N . THR A 1 100 ? 10.135 2.460 -11.089 1.00 58.91 100 THR A N 1
ATOM 809 C CA . THR A 1 100 ? 9.850 3.625 -10.220 1.00 58.91 100 THR A CA 1
ATOM 810 C C . THR A 1 100 ? 8.505 3.538 -9.489 1.00 58.91 100 THR A C 1
ATOM 812 O O . THR A 1 100 ? 8.349 4.095 -8.402 1.00 58.91 100 THR A O 1
ATOM 815 N N . THR A 1 101 ? 7.516 2.815 -10.031 1.00 66.31 101 THR A N 1
ATOM 816 C CA . THR A 1 101 ? 6.221 2.599 -9.348 1.00 66.31 101 THR A CA 1
ATOM 817 C C . THR A 1 101 ? 6.271 1.496 -8.299 1.00 66.31 101 THR A C 1
ATOM 819 O O . THR A 1 101 ? 5.450 1.505 -7.381 1.00 66.31 101 THR A O 1
ATOM 822 N N . ALA A 1 102 ? 7.230 0.579 -8.405 1.00 73.75 102 ALA A N 1
ATOM 823 C CA . ALA A 1 102 ? 7.485 -0.470 -7.427 1.00 73.75 102 ALA A CA 1
ATOM 824 C C . ALA A 1 102 ? 7.702 0.094 -6.002 1.00 73.75 102 ALA A C 1
ATOM 826 O O . ALA A 1 102 ? 6.880 -0.208 -5.130 1.00 73.75 102 ALA A O 1
ATOM 827 N N . PRO A 1 103 ? 8.661 1.018 -5.768 1.00 82.06 103 PRO A N 1
ATOM 828 C CA . PRO A 1 103 ? 8.848 1.666 -4.469 1.00 82.06 103 PRO A CA 1
ATOM 829 C C . PRO A 1 103 ? 7.580 2.345 -3.950 1.00 82.06 103 PRO A C 1
ATOM 831 O O . P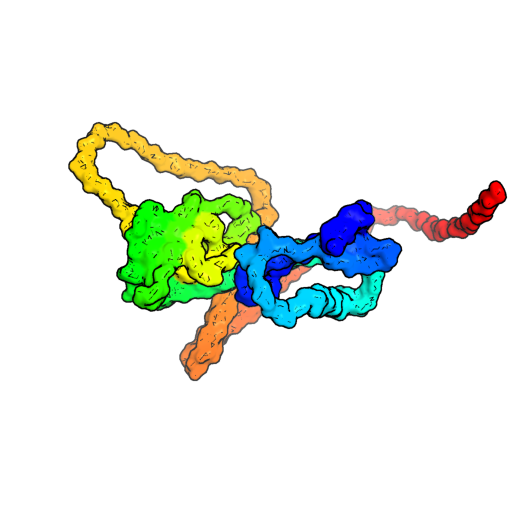RO A 1 103 ? 7.230 2.213 -2.778 1.00 82.06 103 PRO A O 1
ATOM 834 N N . TYR A 1 104 ? 6.839 3.027 -4.830 1.00 87.06 104 TYR A N 1
ATOM 835 C CA . TYR A 1 104 ? 5.597 3.695 -4.445 1.00 87.06 104 TYR A CA 1
ATOM 836 C C . TYR A 1 104 ? 4.538 2.701 -3.952 1.00 87.06 104 TYR A C 1
ATOM 838 O O . TYR A 1 104 ? 3.909 2.932 -2.919 1.00 87.06 104 TYR A O 1
ATOM 846 N N . ARG A 1 105 ? 4.339 1.578 -4.654 1.00 90.19 105 ARG A N 1
ATOM 847 C CA . ARG A 1 105 ? 3.356 0.554 -4.260 1.00 90.19 105 ARG A CA 1
ATOM 848 C C . ARG A 1 105 ? 3.705 -0.079 -2.924 1.00 90.19 105 ARG A C 1
ATOM 850 O O . ARG A 1 105 ? 2.820 -0.210 -2.077 1.00 90.19 105 ARG A O 1
ATOM 857 N N . VAL A 1 106 ? 4.979 -0.405 -2.715 1.00 89.50 106 VAL A N 1
ATOM 858 C CA . VAL A 1 106 ? 5.476 -0.960 -1.450 1.00 89.50 106 VAL A CA 1
ATOM 859 C C . VAL A 1 106 ? 5.308 0.051 -0.316 1.00 89.50 106 VAL A C 1
ATOM 861 O O . VAL A 1 106 ? 4.810 -0.303 0.756 1.00 89.50 106 VAL A O 1
ATOM 864 N N . GLN A 1 107 ? 5.616 1.329 -0.554 1.00 90.44 107 GLN A N 1
ATOM 865 C CA . GLN A 1 107 ? 5.437 2.399 0.430 1.00 90.44 107 GLN A CA 1
ATOM 866 C C . GLN A 1 107 ? 3.958 2.603 0.800 1.00 90.44 107 GLN A C 1
ATOM 868 O O . GLN A 1 107 ? 3.628 2.693 1.983 1.00 90.44 107 GLN A O 1
ATOM 873 N N . GLN A 1 108 ? 3.048 2.647 -0.179 1.00 94.44 108 GLN A N 1
ATOM 874 C CA . GLN A 1 108 ? 1.609 2.798 0.085 1.00 94.44 108 GLN A CA 1
ATOM 875 C C . GLN A 1 108 ? 1.007 1.565 0.768 1.00 94.44 108 GLN A C 1
ATOM 877 O O . GLN A 1 108 ? 0.178 1.703 1.669 1.00 94.44 108 GLN A O 1
ATOM 882 N N . SER A 1 109 ? 1.452 0.370 0.384 1.00 94.81 109 SER A N 1
ATOM 883 C CA . SER A 1 109 ? 1.069 -0.891 1.027 1.00 94.81 109 SER A CA 1
ATOM 884 C C . SER A 1 109 ? 1.550 -0.927 2.482 1.00 94.81 109 SER A C 1
ATOM 886 O O . SER A 1 109 ? 0.773 -1.197 3.392 1.00 94.81 109 SER A O 1
ATOM 888 N N . THR A 1 110 ? 2.796 -0.520 2.734 1.00 94.19 110 THR A N 1
ATOM 889 C CA . THR A 1 110 ? 3.364 -0.364 4.085 1.00 94.19 110 THR A CA 1
ATOM 890 C C . THR A 1 110 ? 2.596 0.658 4.920 1.00 94.19 110 THR A C 1
ATOM 892 O O . THR A 1 110 ? 2.281 0.409 6.084 1.00 94.19 110 THR A O 1
ATOM 895 N N . ARG A 1 111 ? 2.252 1.811 4.335 1.00 96.00 111 ARG A N 1
ATOM 896 C CA . ARG A 1 111 ? 1.429 2.823 5.005 1.00 96.00 111 ARG A CA 1
ATOM 897 C C . ARG A 1 111 ? 0.067 2.243 5.385 1.00 96.00 111 ARG A C 1
ATOM 899 O O . ARG A 1 111 ? -0.338 2.376 6.534 1.00 96.00 111 ARG A O 1
ATOM 906 N N . SER A 1 112 ? -0.602 1.572 4.453 1.00 96.81 112 SER A N 1
ATOM 907 C CA . SER A 1 112 ? -1.915 0.956 4.675 1.00 96.81 112 SER A CA 1
ATOM 908 C C . SER A 1 112 ? -1.870 -0.140 5.743 1.00 96.81 112 SER A C 1
ATOM 910 O O . SER A 1 112 ? -2.766 -0.198 6.581 1.00 96.81 112 SER A O 1
ATOM 912 N N . HIS A 1 113 ? -0.801 -0.942 5.777 1.00 97.44 113 HIS A N 1
ATOM 913 C CA . HIS A 1 113 ? -0.543 -1.918 6.838 1.00 97.44 113 HIS A CA 1
ATOM 914 C C . HIS A 1 113 ? -0.467 -1.239 8.210 1.00 97.44 113 HIS A C 1
ATOM 916 O O . HIS A 1 113 ? -1.220 -1.586 9.117 1.00 97.44 113 HIS A O 1
ATOM 922 N N . ARG A 1 114 ? 0.389 -0.217 8.359 1.00 96.12 114 ARG A N 1
ATOM 923 C CA . ARG A 1 114 ? 0.547 0.511 9.633 1.00 96.12 114 ARG A CA 1
ATOM 924 C C . ARG A 1 114 ? -0.764 1.147 10.092 1.00 96.12 114 ARG A C 1
ATOM 926 O O . ARG A 1 114 ? -1.076 1.134 11.279 1.00 96.12 114 ARG A O 1
ATOM 933 N N . TRP A 1 115 ? -1.536 1.693 9.154 1.00 96.69 115 TRP A N 1
ATOM 934 C CA . TRP A 1 115 ? -2.850 2.261 9.441 1.00 96.69 115 TRP A CA 1
ATOM 935 C C . TRP A 1 115 ? -3.836 1.192 9.909 1.00 96.69 115 TRP A C 1
ATOM 937 O O . TRP A 1 115 ? -4.539 1.418 10.889 1.00 96.69 115 TRP A O 1
ATOM 947 N N . ALA A 1 116 ? -3.860 0.022 9.271 1.00 96.81 116 ALA A N 1
ATOM 948 C CA . ALA A 1 116 ? -4.709 -1.082 9.699 1.00 96.81 116 ALA A CA 1
ATOM 949 C C . ALA A 1 116 ? -4.378 -1.535 11.126 1.00 96.81 116 ALA A C 1
ATOM 951 O O . ALA A 1 116 ? -5.285 -1.633 11.948 1.00 96.81 116 ALA A O 1
ATOM 952 N N . VAL A 1 117 ? -3.092 -1.712 11.446 1.00 96.19 117 VAL A N 1
ATOM 953 C CA . VAL A 1 117 ? -2.660 -2.052 12.809 1.00 96.19 117 VAL A CA 1
ATOM 954 C C . VAL A 1 117 ? -3.123 -0.977 13.793 1.00 96.19 117 VAL A C 1
ATOM 956 O O . VAL A 1 117 ? -3.855 -1.269 14.731 1.00 96.19 117 VAL A O 1
ATOM 959 N N . LYS A 1 118 ? -2.820 0.298 13.524 1.00 95.75 118 LYS A N 1
ATOM 960 C CA . LYS A 1 118 ? -3.205 1.411 14.405 1.00 95.75 118 LYS A CA 1
ATOM 961 C C . LYS A 1 118 ? -4.720 1.507 14.642 1.00 95.75 118 LYS A C 1
ATOM 963 O O . LYS A 1 118 ? -5.139 1.840 15.748 1.00 95.75 118 LYS A O 1
ATOM 968 N N . HIS A 1 119 ? -5.539 1.267 13.617 1.00 94.56 119 HIS A N 1
ATOM 969 C CA . HIS A 1 119 ? -6.990 1.456 13.698 1.00 94.56 119 HIS A CA 1
ATOM 970 C C . HIS A 1 119 ? -7.755 0.250 14.254 1.00 94.56 119 HIS A C 1
ATOM 972 O O . HIS A 1 119 ? -8.800 0.458 14.873 1.00 94.56 119 HIS A O 1
ATOM 978 N N . PHE A 1 120 ? -7.268 -0.975 14.035 1.00 95.62 120 PHE A N 1
ATOM 979 C CA . PHE A 1 120 ? -8.009 -2.201 14.358 1.00 95.62 120 PHE A CA 1
ATOM 980 C C . PHE A 1 120 ? -7.396 -3.027 15.492 1.00 95.62 120 PHE A C 1
ATOM 982 O O . PHE A 1 120 ? -8.117 -3.833 16.069 1.00 95.62 120 PHE A O 1
ATOM 989 N N . GLN A 1 121 ? -6.137 -2.792 15.887 1.00 95.44 121 GLN A N 1
ATOM 990 C CA . GLN A 1 121 ? -5.485 -3.535 16.979 1.00 95.44 121 GLN A CA 1
ATOM 991 C C . GLN A 1 121 ? -6.293 -3.532 18.280 1.00 95.44 121 GLN A C 1
ATOM 993 O O . GLN A 1 121 ? -6.362 -4.546 18.962 1.00 95.44 121 GLN A O 1
ATOM 998 N N . TRP A 1 122 ? -6.924 -2.404 18.603 1.00 96.06 122 TRP A N 1
ATOM 999 C CA . TRP A 1 122 ? -7.706 -2.231 19.831 1.00 96.06 122 TRP A CA 1
ATOM 1000 C C . TRP A 1 122 ? -9.214 -2.381 19.618 1.00 96.06 122 TRP A C 1
ATOM 1002 O O . TRP A 1 122 ? -9.977 -2.147 20.550 1.00 96.06 122 TRP A O 1
ATOM 1012 N N . LYS A 1 123 ? -9.642 -2.672 18.382 1.00 95.75 123 LYS A N 1
ATOM 1013 C CA . LYS A 1 123 ? -11.056 -2.742 17.979 1.00 95.75 123 LYS A CA 1
ATOM 1014 C C . LYS A 1 123 ? -11.334 -3.911 17.018 1.00 95.75 123 LYS A C 1
ATOM 1016 O O . LYS A 1 123 ? -11.853 -3.678 15.918 1.00 95.75 123 LYS A O 1
ATOM 1021 N N . PRO A 1 124 ? -10.946 -5.156 17.360 1.00 94.50 124 PRO A N 1
ATOM 1022 C CA . PRO A 1 124 ? -11.149 -6.308 16.483 1.00 94.50 124 PRO A CA 1
ATOM 1023 C C . PRO A 1 124 ? -12.635 -6.589 16.210 1.00 94.50 124 PRO A C 1
ATOM 1025 O O . PRO A 1 124 ? -12.972 -7.091 15.141 1.00 94.50 124 PRO A O 1
ATOM 1028 N N . GLU A 1 125 ? -13.544 -6.179 17.101 1.00 94.62 125 GLU A N 1
ATOM 1029 C CA . GLU A 1 125 ? -15.000 -6.325 16.960 1.00 94.62 125 GLU A CA 1
ATOM 1030 C C . GLU A 1 125 ? -15.583 -5.594 15.740 1.00 94.62 125 GLU A C 1
ATOM 1032 O O . GLU A 1 125 ? -16.696 -5.889 15.295 1.00 94.62 125 GLU A O 1
ATOM 1037 N N . LYS A 1 126 ? -14.827 -4.646 15.170 1.00 96.00 126 LYS A N 1
ATOM 1038 C CA . LYS A 1 126 ? -15.188 -3.958 13.925 1.00 96.00 126 LYS A CA 1
ATOM 1039 C C . LYS A 1 126 ? -15.031 -4.824 12.679 1.00 96.00 126 LYS A C 1
ATOM 1041 O O . LYS A 1 126 ? -15.457 -4.390 11.608 1.00 96.00 126 LYS A O 1
ATOM 1046 N N . ILE A 1 127 ? -14.417 -6.000 12.797 1.00 96.69 127 ILE A N 1
ATOM 1047 C CA . ILE A 1 127 ? -14.255 -6.965 11.712 1.00 96.69 127 ILE A CA 1
ATOM 1048 C C . ILE A 1 127 ? -15.147 -8.162 12.007 1.00 96.69 127 ILE A C 1
ATOM 1050 O O . ILE A 1 127 ? -14.920 -8.909 12.952 1.00 96.69 127 ILE A O 1
ATOM 1054 N N . LYS A 1 128 ? -16.168 -8.359 11.177 1.00 96.38 128 LYS A N 1
ATOM 1055 C CA . LYS A 1 128 ? -17.117 -9.463 11.319 1.00 96.38 128 LYS A CA 1
ATOM 1056 C C . LYS A 1 128 ? -16.913 -10.445 10.181 1.00 96.38 128 LYS A C 1
ATOM 1058 O O . LYS A 1 128 ? -16.979 -10.053 9.018 1.00 96.38 128 LYS A O 1
ATOM 1063 N N . ALA A 1 129 ? -16.664 -11.712 10.495 1.00 96.44 129 ALA A N 1
ATOM 1064 C CA . ALA A 1 129 ? -16.676 -12.760 9.483 1.00 96.44 129 ALA A CA 1
ATOM 1065 C C . ALA A 1 129 ? -18.110 -12.925 8.953 1.00 96.44 129 ALA A C 1
ATOM 1067 O O . ALA A 1 129 ? -19.054 -13.054 9.731 1.00 96.44 129 ALA A O 1
ATOM 1068 N N . THR A 1 130 ? -18.277 -12.878 7.633 1.00 96.69 130 THR A N 1
ATOM 1069 C CA . THR A 1 130 ? -19.580 -13.045 6.961 1.00 96.69 130 THR A CA 1
ATOM 1070 C C . THR A 1 130 ? -19.673 -14.349 6.174 1.00 96.69 130 THR A C 1
ATOM 1072 O O . THR A 1 130 ? -20.739 -14.693 5.672 1.00 96.69 130 THR A O 1
ATOM 1075 N N . GLY A 1 131 ? -18.574 -15.093 6.068 1.00 94.56 131 GLY A N 1
ATOM 1076 C CA . GLY A 1 131 ? -18.516 -16.409 5.444 1.00 94.56 131 GLY A CA 1
ATOM 1077 C C . GLY A 1 131 ? -17.080 -16.909 5.352 1.00 94.56 131 GLY A C 1
ATOM 1078 O O . GLY A 1 131 ? -16.154 -16.239 5.818 1.00 94.56 131 GLY A O 1
ATOM 1079 N N . ASP A 1 132 ? -16.888 -18.063 4.710 1.00 94.00 132 ASP A N 1
ATOM 1080 C CA . ASP A 1 132 ? -15.540 -18.571 4.457 1.00 94.00 132 ASP A CA 1
ATOM 1081 C C . ASP A 1 132 ? -14.760 -17.553 3.620 1.00 94.00 132 ASP A C 1
ATOM 1083 O O . ASP A 1 132 ? -15.191 -17.141 2.535 1.00 94.00 132 ASP A O 1
ATOM 1087 N N . ARG A 1 133 ? -13.632 -17.094 4.171 1.00 95.31 133 ARG A N 1
ATOM 1088 C CA . ARG A 1 133 ? -12.753 -16.089 3.558 1.00 95.31 133 ARG A CA 1
ATOM 1089 C C . ARG A 1 133 ? -13.445 -14.762 3.217 1.00 95.31 133 ARG A C 1
ATOM 1091 O O . ARG A 1 133 ? -13.003 -14.069 2.293 1.00 95.31 133 ARG A O 1
ATOM 1098 N N . LYS A 1 134 ? -14.516 -14.394 3.930 1.00 97.25 134 LYS A N 1
ATOM 1099 C CA . LYS A 1 134 ? -15.248 -13.131 3.743 1.00 97.25 134 LYS A CA 1
ATOM 1100 C C . LYS A 1 134 ? -15.440 -12.398 5.065 1.00 97.25 134 LYS A C 1
ATOM 1102 O O . LYS A 1 134 ? -15.832 -12.987 6.069 1.00 97.25 134 LYS A O 1
ATOM 1107 N N . TRP A 1 135 ? -15.209 -11.090 5.034 1.00 97.62 135 TRP A N 1
ATOM 1108 C CA . TRP A 1 135 ? -15.313 -10.209 6.191 1.00 97.62 135 TRP A CA 1
ATOM 1109 C C . TRP A 1 135 ? -16.039 -8.916 5.829 1.00 97.62 135 TRP A C 1
ATOM 1111 O O . TRP A 1 135 ? -15.828 -8.348 4.757 1.00 97.62 135 TRP A O 1
ATOM 1121 N N . GLU A 1 136 ? -16.861 -8.430 6.748 1.00 97.62 136 GLU A N 1
ATOM 1122 C CA . GLU A 1 136 ? -17.430 -7.086 6.742 1.00 97.62 136 GLU A CA 1
ATOM 1123 C C . GLU A 1 136 ? -16.680 -6.225 7.762 1.00 97.62 136 GLU A C 1
ATOM 1125 O O . GLU A 1 136 ? -16.414 -6.656 8.886 1.00 97.62 136 GLU A O 1
ATOM 1130 N N . GLN A 1 137 ? -16.309 -5.013 7.359 1.00 96.12 137 GLN A N 1
ATOM 1131 C CA . GLN A 1 137 ? -15.604 -4.050 8.198 1.00 96.12 137 GLN A CA 1
ATOM 1132 C C . GLN A 1 137 ? -16.346 -2.726 8.221 1.00 96.12 137 GLN A C 1
ATOM 1134 O O . GLN A 1 137 ? -16.724 -2.213 7.168 1.00 96.12 137 GLN A O 1
ATOM 1139 N N . CYS A 1 138 ? -16.481 -2.146 9.411 1.00 91.81 138 CYS A N 1
ATOM 1140 C CA . CYS A 1 138 ? -17.112 -0.843 9.586 1.00 91.81 138 CYS A CA 1
ATOM 1141 C C . CYS A 1 138 ? -16.083 0.194 10.040 1.00 91.81 138 CYS A C 1
ATOM 1143 O O . CYS A 1 138 ? -15.521 0.091 11.138 1.00 91.81 138 CYS A O 1
ATOM 1145 N N . ARG A 1 139 ? -15.847 1.229 9.226 1.00 84.94 139 ARG A N 1
ATOM 1146 C CA . ARG A 1 139 ? -15.039 2.379 9.666 1.00 84.94 139 ARG A CA 1
ATOM 1147 C C . ARG A 1 139 ? -15.886 3.283 10.558 1.00 84.94 139 ARG A C 1
ATOM 1149 O O . ARG A 1 139 ? -15.510 3.545 11.708 1.00 84.94 139 ARG A O 1
ATOM 1156 N N . THR A 1 140 ? -17.043 3.670 10.033 1.00 87.75 140 THR A N 1
ATOM 1157 C CA . THR A 1 140 ? -18.158 4.330 10.719 1.00 87.75 140 THR A CA 1
ATOM 1158 C C . THR A 1 140 ? -19.359 3.370 10.760 1.00 87.75 140 THR A C 1
ATOM 1160 O O . THR A 1 140 ? -19.338 2.351 10.070 1.00 87.75 140 THR A O 1
ATOM 1163 N N . PRO A 1 141 ? -20.398 3.637 11.570 1.00 85.62 141 PRO A N 1
ATOM 1164 C CA . PRO A 1 141 ? -21.610 2.810 11.587 1.00 85.62 141 PRO A CA 1
ATOM 1165 C C . PRO A 1 141 ? -22.320 2.711 10.224 1.00 85.62 141 PRO A C 1
ATOM 1167 O O . PRO A 1 141 ? -22.982 1.713 9.951 1.00 85.62 141 PRO A O 1
ATOM 1170 N N . GLU A 1 142 ? -22.158 3.726 9.375 1.00 92.88 142 GLU A N 1
ATOM 1171 C CA . GLU A 1 142 ? -22.811 3.851 8.067 1.00 92.88 142 GLU A CA 1
ATOM 1172 C C . GLU A 1 142 ? -21.979 3.237 6.929 1.00 92.88 142 GLU A C 1
ATOM 1174 O O . GLU A 1 142 ? -22.529 2.702 5.967 1.00 92.88 142 GLU A O 1
ATOM 1179 N N . GLU A 1 143 ? -20.647 3.275 7.035 1.00 94.12 143 GLU A N 1
ATOM 1180 C CA . GLU A 1 143 ? -19.745 2.766 6.001 1.00 94.12 143 GLU A CA 1
ATOM 1181 C C . GLU A 1 143 ? -19.359 1.308 6.256 1.00 94.12 143 GLU A C 1
ATOM 1183 O O . GLU A 1 143 ? -18.527 1.004 7.118 1.00 94.12 143 GLU A O 1
ATOM 1188 N N . LYS A 1 144 ? -19.917 0.413 5.438 1.00 96.50 144 LYS A N 1
ATOM 1189 C CA . LYS A 1 144 ? -19.584 -1.013 5.425 1.00 96.50 144 LYS A CA 1
ATOM 1190 C C . LYS A 1 144 ? -18.724 -1.367 4.220 1.00 96.50 144 LYS A C 1
ATOM 1192 O O . LYS A 1 144 ? -19.099 -1.124 3.073 1.00 96.50 144 LYS A O 1
ATOM 1197 N N . PHE A 1 145 ? -17.591 -2.010 4.476 1.00 97.62 145 PHE A N 1
ATOM 1198 C CA . PHE A 1 145 ? -16.699 -2.532 3.448 1.00 97.62 145 PHE A CA 1
ATOM 1199 C C . PHE A 1 145 ? -16.681 -4.052 3.491 1.00 97.62 145 PHE A C 1
ATOM 1201 O O . PHE A 1 145 ? -16.479 -4.651 4.544 1.00 97.62 145 PHE A O 1
ATOM 1208 N N . GLN A 1 146 ? -16.844 -4.679 2.330 1.00 97.88 146 GLN A N 1
ATOM 1209 C CA . GLN A 1 146 ? -16.719 -6.123 2.184 1.00 97.88 146 GLN A CA 1
ATOM 1210 C C . GLN A 1 146 ? -15.312 -6.446 1.698 1.00 97.88 146 GLN A C 1
ATOM 1212 O O . GLN A 1 146 ? -14.809 -5.827 0.755 1.00 97.88 146 GLN A O 1
ATOM 1217 N N . VAL A 1 147 ? -14.673 -7.406 2.358 1.00 97.94 147 VAL A N 1
ATOM 1218 C CA . VAL A 1 147 ? -13.338 -7.905 2.040 1.00 97.94 147 VAL A CA 1
ATOM 1219 C C . VAL A 1 147 ? -13.419 -9.409 1.848 1.00 97.94 147 VAL A C 1
ATOM 1221 O O . VAL A 1 147 ? -14.022 -10.103 2.661 1.00 97.94 147 VAL A O 1
ATOM 1224 N N . SER A 1 148 ? -12.794 -9.929 0.796 1.00 97.25 148 SER A N 1
ATOM 1225 C CA . SER A 1 148 ? -12.712 -11.373 0.584 1.00 97.25 148 SER A CA 1
ATOM 1226 C C . SER A 1 148 ? -11.338 -11.814 0.102 1.00 97.25 148 SER A C 1
ATOM 1228 O O . SER A 1 148 ? -10.679 -11.102 -0.662 1.00 97.25 148 SER A O 1
ATOM 1230 N N . TYR A 1 149 ? -10.911 -12.991 0.554 1.00 97.19 149 TYR A N 1
ATOM 1231 C CA . TYR A 1 149 ? -9.651 -13.613 0.158 1.00 97.19 149 TYR A CA 1
ATOM 1232 C C . TYR A 1 149 ? -9.884 -14.627 -0.967 1.00 97.19 149 TYR A C 1
ATOM 1234 O O . TYR A 1 149 ? -10.707 -15.529 -0.840 1.00 97.19 149 TYR A O 1
ATOM 1242 N N . GLN A 1 150 ? -9.142 -14.482 -2.065 1.00 96.00 150 GLN A N 1
ATOM 1243 C CA . GLN A 1 150 ? -9.340 -15.221 -3.318 1.00 96.00 150 GLN A CA 1
ATOM 1244 C C . GLN A 1 150 ? -8.459 -16.478 -3.444 1.00 96.00 150 GLN A C 1
ATOM 1246 O O . GLN A 1 150 ? -8.454 -17.120 -4.487 1.00 96.00 150 GLN A O 1
ATOM 1251 N N . GLY A 1 151 ? -7.727 -16.869 -2.391 1.00 88.31 151 GLY A N 1
ATOM 1252 C CA . GLY A 1 151 ? -7.008 -18.152 -2.371 1.00 88.31 151 GLY A CA 1
ATOM 1253 C C . GLY A 1 151 ? -5.577 -18.131 -2.920 1.00 88.31 151 GLY A C 1
ATOM 1254 O O . GLY A 1 151 ? -5.103 -19.152 -3.403 1.00 88.31 151 GLY A O 1
ATOM 1255 N N . GLY A 1 152 ? -4.879 -16.997 -2.822 1.00 89.25 152 GLY A N 1
ATOM 1256 C CA . GLY A 1 152 ? -3.480 -16.848 -3.242 1.00 89.25 152 GLY A CA 1
ATOM 1257 C C . GLY A 1 152 ? -3.307 -15.830 -4.368 1.00 89.25 152 GLY A C 1
ATOM 1258 O O . GLY A 1 152 ? -4.260 -15.171 -4.777 1.00 89.25 152 GLY A O 1
ATOM 1259 N N . CYS A 1 153 ? -2.074 -15.640 -4.833 1.00 91.75 153 CYS A N 1
ATOM 1260 C CA . CYS A 1 153 ? -1.747 -14.742 -5.940 1.00 91.75 153 CYS A CA 1
ATOM 1261 C C . CYS A 1 153 ? -0.761 -15.410 -6.899 1.00 91.75 153 CYS A C 1
ATOM 1263 O O . CYS A 1 153 ? 0.143 -16.118 -6.470 1.00 91.75 153 CYS A O 1
ATOM 1265 N N . VAL A 1 154 ? -0.898 -15.120 -8.192 1.00 88.75 154 VAL A N 1
ATOM 1266 C CA . VAL A 1 154 ? -0.005 -15.605 -9.262 1.00 88.75 154 VAL A CA 1
ATOM 1267 C C . VAL A 1 154 ? 1.157 -14.642 -9.536 1.00 88.75 154 VAL A C 1
ATOM 1269 O O . VAL A 1 154 ? 1.616 -14.498 -10.668 1.00 88.75 154 VAL A O 1
ATOM 1272 N N . CYS A 1 155 ? 1.604 -13.907 -8.517 1.00 87.12 155 CYS A N 1
ATOM 1273 C CA . CYS A 1 155 ? 2.728 -12.990 -8.668 1.00 87.12 155 CYS A CA 1
ATOM 1274 C C . CYS A 1 155 ? 3.995 -13.800 -8.959 1.00 87.12 155 CYS A C 1
ATOM 1276 O O . CYS A 1 155 ? 4.351 -14.682 -8.182 1.00 87.12 155 CYS A O 1
ATOM 1278 N N . SER A 1 156 ? 4.675 -13.512 -10.075 1.00 80.56 156 SER A N 1
ATOM 1279 C CA . SER A 1 156 ? 5.997 -14.088 -10.322 1.00 80.56 156 SER A CA 1
ATOM 1280 C C . SER A 1 156 ? 6.941 -13.676 -9.193 1.00 80.56 156 SER A C 1
ATOM 1282 O O . SER A 1 156 ? 6.812 -12.573 -8.667 1.00 80.56 156 SER A O 1
ATOM 1284 N N . VAL A 1 157 ? 7.914 -14.523 -8.849 1.00 73.88 157 VAL A N 1
ATOM 1285 C CA . VAL A 1 157 ? 8.907 -14.239 -7.790 1.00 73.88 157 VAL A CA 1
ATOM 1286 C C . VAL A 1 157 ? 9.626 -12.899 -8.026 1.00 73.88 157 VAL A C 1
ATOM 1288 O O . VAL A 1 157 ? 9.946 -12.173 -7.097 1.00 73.88 157 VAL A O 1
ATOM 1291 N N . SER A 1 158 ? 9.796 -12.505 -9.290 1.00 71.31 158 SER A N 1
ATOM 1292 C CA . SER A 1 158 ? 10.364 -11.208 -9.678 1.00 71.31 158 SER A CA 1
ATOM 1293 C C . SER A 1 158 ? 9.436 -9.999 -9.473 1.00 71.31 158 SER A C 1
ATOM 1295 O O . SER A 1 158 ? 9.895 -8.861 -9.463 1.00 71.31 158 SER A O 1
ATOM 1297 N N . LEU A 1 159 ? 8.122 -10.210 -9.359 1.00 66.81 159 LEU A N 1
ATOM 1298 C CA . LEU A 1 159 ? 7.117 -9.160 -9.158 1.00 66.81 159 LEU A CA 1
ATOM 1299 C C . LEU A 1 159 ? 6.520 -9.170 -7.749 1.00 66.81 159 LEU A C 1
ATOM 1301 O O . LEU A 1 159 ? 5.918 -8.165 -7.362 1.00 66.81 159 LEU A O 1
ATOM 1305 N N . SER A 1 160 ? 6.663 -10.265 -6.995 1.00 68.06 160 SER A N 1
ATOM 1306 C CA . SER A 1 160 ? 6.116 -10.415 -5.641 1.00 68.06 160 SER A CA 1
ATOM 1307 C C . SER A 1 160 ? 6.634 -9.337 -4.695 1.00 68.06 160 SER A C 1
ATOM 1309 O O . SER A 1 160 ? 5.856 -8.798 -3.911 1.00 68.06 160 SER A O 1
ATOM 1311 N N . GLU A 1 161 ? 7.888 -8.912 -4.858 1.00 73.62 161 GLU A N 1
ATOM 1312 C CA . GLU A 1 161 ? 8.498 -7.841 -4.058 1.00 73.62 161 GLU A CA 1
ATOM 1313 C C . GLU A 1 161 ? 7.742 -6.502 -4.157 1.00 73.62 161 GLU A C 1
ATOM 1315 O O . GLU A 1 161 ? 7.758 -5.706 -3.223 1.00 73.62 161 GLU A O 1
ATOM 1320 N N . ASN A 1 162 ? 7.019 -6.261 -5.256 1.00 81.94 162 ASN A N 1
ATOM 1321 C CA . ASN A 1 162 ? 6.436 -4.949 -5.558 1.00 81.94 162 ASN A CA 1
ATOM 1322 C C . ASN A 1 162 ? 4.951 -4.812 -5.215 1.00 81.94 162 ASN A C 1
ATOM 1324 O O . ASN A 1 162 ? 4.390 -3.717 -5.313 1.00 81.94 162 ASN A O 1
ATOM 1328 N N . VAL A 1 163 ? 4.284 -5.921 -4.901 1.00 89.31 163 VAL A N 1
ATOM 1329 C CA . VAL A 1 163 ? 2.825 -5.959 -4.692 1.00 89.31 163 VAL A CA 1
ATOM 1330 C C . VAL A 1 163 ? 2.425 -6.659 -3.402 1.00 89.31 163 VAL A C 1
ATOM 1332 O O . VAL A 1 163 ? 1.256 -6.583 -3.011 1.00 89.31 163 VAL A O 1
ATOM 1335 N N . HIS A 1 164 ? 3.377 -7.309 -2.732 1.00 93.38 164 HIS A N 1
ATOM 1336 C CA . HIS A 1 164 ? 3.185 -7.874 -1.407 1.00 93.38 164 HIS A CA 1
ATOM 1337 C C . HIS A 1 164 ? 3.610 -6.869 -0.349 1.00 93.38 164 HIS A C 1
ATOM 1339 O O . HIS A 1 164 ? 4.509 -6.047 -0.527 1.00 93.38 164 HIS A O 1
ATOM 1345 N N . CYS A 1 165 ? 2.935 -6.926 0.788 1.00 94.88 165 CYS A N 1
ATOM 1346 C CA . CYS A 1 165 ? 3.396 -6.204 1.952 1.00 94.88 165 CYS A CA 1
ATOM 1347 C C . CYS A 1 165 ? 4.660 -6.862 2.515 1.00 94.88 165 CYS A C 1
ATOM 1349 O O . CYS A 1 165 ? 4.590 -8.045 2.847 1.00 94.88 165 CYS A O 1
ATOM 1351 N N . PRO A 1 166 ? 5.750 -6.117 2.757 1.00 92.69 166 PRO A N 1
ATOM 1352 C CA . PRO A 1 166 ? 6.971 -6.700 3.315 1.00 92.69 166 PRO A CA 1
ATOM 1353 C C . PRO A 1 166 ? 6.813 -7.186 4.768 1.00 92.69 166 PRO A C 1
ATOM 1355 O O . PRO A 1 166 ? 7.670 -7.905 5.261 1.00 92.69 166 PRO A O 1
ATOM 1358 N N . PHE A 1 167 ? 5.731 -6.805 5.463 1.00 94.19 167 PHE A N 1
ATOM 1359 C CA . PHE A 1 167 ? 5.513 -7.148 6.877 1.00 94.19 167 PHE A CA 1
ATOM 1360 C C . PHE A 1 167 ? 4.601 -8.356 7.100 1.00 94.19 167 PHE A C 1
ATOM 1362 O O . PHE A 1 167 ? 4.720 -9.033 8.114 1.00 94.19 167 PHE A O 1
ATOM 1369 N N . CYS A 1 168 ? 3.646 -8.604 6.203 1.00 94.94 168 CYS A N 1
ATOM 1370 C CA . CYS A 1 168 ? 2.606 -9.619 6.422 1.00 94.94 168 CYS A CA 1
ATOM 1371 C C . CYS A 1 168 ? 2.185 -10.359 5.146 1.00 94.94 168 CYS A C 1
ATOM 1373 O O . CYS A 1 168 ? 1.147 -11.022 5.141 1.00 94.94 168 CYS A O 1
ATOM 1375 N N . ASP A 1 169 ? 2.928 -10.164 4.053 1.00 93.94 169 ASP A N 1
ATOM 1376 C CA . ASP A 1 169 ? 2.756 -10.836 2.758 1.00 93.94 169 ASP A CA 1
ATOM 1377 C C . ASP A 1 169 ? 1.354 -10.697 2.120 1.00 93.94 169 ASP A C 1
ATOM 1379 O O . ASP A 1 169 ? 0.942 -11.443 1.235 1.00 93.94 169 ASP A O 1
ATOM 1383 N N . VAL A 1 170 ? 0.572 -9.697 2.547 1.00 96.00 170 VAL A N 1
ATOM 1384 C CA . VAL A 1 170 ? -0.732 -9.407 1.933 1.00 96.00 170 VAL A CA 1
ATOM 1385 C C . VAL A 1 170 ? -0.509 -8.842 0.536 1.00 96.00 170 VAL A C 1
ATOM 1387 O O . VAL A 1 170 ? 0.027 -7.742 0.380 1.00 96.00 170 VAL A O 1
ATOM 1390 N N . CYS A 1 171 ? -0.982 -9.575 -0.468 1.00 95.75 171 CYS A N 1
ATOM 1391 C CA . CYS A 1 171 ? -0.941 -9.189 -1.871 1.00 95.75 171 CYS A CA 1
ATOM 1392 C C . CYS A 1 171 ? -2.238 -8.502 -2.307 1.00 95.75 171 CYS A C 1
ATOM 1394 O O . CYS A 1 171 ? -3.338 -8.985 -2.037 1.00 95.75 171 CYS A O 1
ATOM 1396 N N . ALA A 1 172 ? -2.131 -7.412 -3.068 1.00 95.25 172 ALA A N 1
ATOM 1397 C CA . ALA A 1 172 ? -3.304 -6.699 -3.579 1.00 95.25 172 ALA A CA 1
ATOM 1398 C C . ALA A 1 172 ? -4.186 -7.557 -4.509 1.00 95.25 172 ALA A C 1
ATOM 1400 O O . ALA A 1 172 ? -5.370 -7.261 -4.663 1.00 95.25 172 ALA A O 1
ATOM 1401 N N . TYR A 1 173 ? -3.616 -8.600 -5.121 1.00 94.94 173 TYR A N 1
ATOM 1402 C CA . TYR A 1 173 ? -4.308 -9.486 -6.061 1.00 94.94 173 TYR A CA 1
ATOM 1403 C C . TYR A 1 173 ? -4.912 -10.732 -5.414 1.00 94.94 173 TYR A C 1
ATOM 1405 O O . TYR A 1 173 ? -5.801 -11.332 -6.005 1.00 94.94 173 TYR A O 1
ATOM 1413 N N . SER A 1 174 ? -4.474 -11.111 -4.209 1.00 95.81 174 SER A N 1
ATOM 1414 C CA . SER A 1 174 ? -5.068 -12.247 -3.490 1.00 95.81 174 SER A CA 1
ATOM 1415 C C . SER A 1 174 ? -6.305 -11.861 -2.679 1.00 95.81 174 SER A C 1
ATOM 1417 O O . SER A 1 174 ? -6.939 -12.717 -2.067 1.00 95.81 174 SER A O 1
ATOM 1419 N N . TRP A 1 175 ? -6.678 -10.579 -2.691 1.00 96.88 175 TRP A N 1
ATOM 1420 C CA . TRP A 1 175 ? -7.795 -10.036 -1.929 1.00 96.88 175 TRP A CA 1
ATOM 1421 C C . TRP A 1 175 ? -8.643 -9.095 -2.780 1.00 96.88 175 TRP A C 1
ATOM 1423 O O . TRP A 1 175 ? -8.131 -8.332 -3.597 1.00 96.88 175 TRP A O 1
ATOM 1433 N N . THR A 1 176 ? -9.937 -9.023 -2.498 1.00 96.81 176 THR A N 1
ATOM 1434 C CA . THR A 1 176 ? -10.853 -8.017 -3.055 1.00 96.81 176 THR A CA 1
ATOM 1435 C C . THR A 1 176 ? -11.473 -7.199 -1.932 1.00 96.81 176 THR A C 1
ATOM 1437 O O . THR A 1 176 ? -11.723 -7.723 -0.850 1.00 96.81 176 THR A O 1
ATOM 1440 N N . CYS A 1 177 ? -11.674 -5.901 -2.164 1.00 97.88 177 CYS A N 1
ATOM 1441 C CA . CYS A 1 177 ? -12.313 -4.999 -1.209 1.00 97.88 177 CYS A CA 1
ATOM 1442 C C . CYS A 1 177 ? -13.204 -3.985 -1.937 1.00 97.88 177 CYS A C 1
ATOM 1444 O O . CYS A 1 177 ? -12.824 -3.498 -3.004 1.00 97.88 177 CYS A O 1
ATOM 1446 N N . THR A 1 178 ? -14.355 -3.644 -1.354 1.00 97.25 178 THR A N 1
ATOM 1447 C CA . THR A 1 178 ? -15.300 -2.661 -1.914 1.00 97.25 178 THR A CA 1
ATOM 1448 C C . THR A 1 178 ? -14.941 -1.202 -1.618 1.00 97.25 178 THR A C 1
ATOM 1450 O O . THR A 1 178 ? -15.616 -0.299 -2.103 1.00 97.25 178 THR A O 1
ATOM 1453 N N . CYS A 1 179 ? -13.887 -0.928 -0.841 1.00 96.25 179 CYS A N 1
ATOM 1454 C CA . CYS A 1 179 ? -13.509 0.448 -0.515 1.00 96.25 179 CYS A C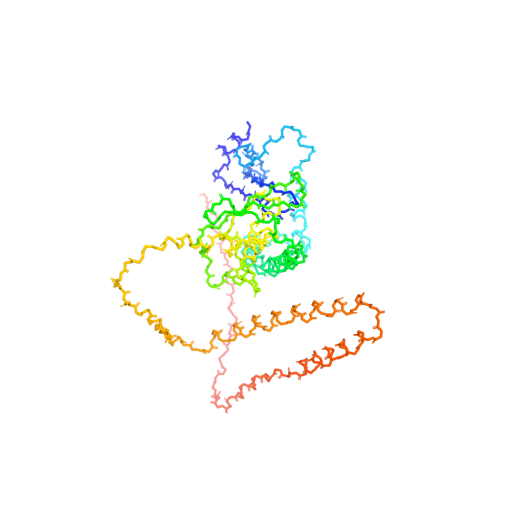A 1
ATOM 1455 C C . CYS A 1 179 ? -12.931 1.204 -1.723 1.00 96.25 179 CYS A C 1
ATOM 1457 O O . CYS A 1 179 ? -12.284 0.618 -2.594 1.00 96.25 179 CYS A O 1
ATOM 1459 N N . LEU A 1 180 ? -13.067 2.532 -1.715 1.00 92.19 180 LEU A N 1
ATOM 1460 C CA . LEU A 1 180 ? -12.549 3.416 -2.769 1.00 92.19 180 LEU A CA 1
ATOM 1461 C C . LEU A 1 180 ? -11.015 3.388 -2.901 1.00 92.19 180 LEU A C 1
ATOM 1463 O O . LEU A 1 180 ? -10.471 3.696 -3.962 1.00 92.19 180 LEU A O 1
ATOM 1467 N N . GLU A 1 181 ? -10.313 2.994 -1.837 1.00 90.19 181 GLU A N 1
ATOM 1468 C CA . GLU A 1 181 ? -8.851 2.871 -1.804 1.00 90.19 181 GLU A CA 1
ATOM 1469 C C . GLU A 1 181 ? -8.326 1.581 -2.457 1.00 90.19 181 GLU A C 1
ATOM 1471 O O . GLU A 1 181 ? -7.114 1.370 -2.509 1.00 90.19 181 GLU A O 1
ATOM 1476 N N . ASN A 1 182 ? -9.203 0.708 -2.966 1.00 91.06 182 ASN A N 1
ATOM 1477 C CA . ASN A 1 182 ? -8.799 -0.506 -3.668 1.00 91.06 182 ASN A CA 1
ATOM 1478 C C . ASN A 1 182 ? -8.182 -0.169 -5.040 1.00 91.06 182 ASN A C 1
ATOM 1480 O O . ASN A 1 182 ? -8.866 -0.121 -6.063 1.00 91.06 182 ASN A O 1
ATOM 1484 N N . ARG A 1 183 ? -6.867 0.069 -5.051 1.00 90.88 183 ARG A N 1
ATOM 1485 C CA . ARG A 1 183 ? -6.075 0.365 -6.251 1.00 90.88 183 ARG A CA 1
ATOM 1486 C C . ARG A 1 183 ? -5.315 -0.869 -6.729 1.00 90.88 183 ARG A C 1
ATOM 1488 O O . ARG A 1 183 ? -4.891 -1.714 -5.941 1.00 90.88 183 ARG A O 1
ATOM 1495 N N . THR A 1 184 ? -5.085 -0.956 -8.037 1.00 89.19 184 THR A N 1
ATOM 1496 C CA . THR A 1 184 ? -4.301 -2.043 -8.637 1.00 89.19 184 THR A CA 1
ATOM 1497 C C . THR A 1 184 ? -2.870 -2.055 -8.088 1.00 89.19 184 THR A C 1
ATOM 1499 O O . THR A 1 184 ? -2.154 -1.058 -8.176 1.00 89.19 184 THR A O 1
ATOM 1502 N N . GLY A 1 185 ? -2.453 -3.193 -7.525 1.00 91.44 185 GLY A N 1
ATOM 1503 C CA . GLY A 1 185 ? -1.107 -3.387 -6.978 1.00 91.44 185 GLY A CA 1
ATOM 1504 C C . GLY A 1 185 ? -0.843 -2.727 -5.618 1.00 91.44 185 GLY A C 1
ATOM 1505 O O . GLY A 1 185 ? 0.306 -2.719 -5.192 1.00 91.44 185 GLY A O 1
ATOM 1506 N N . ILE A 1 186 ? -1.860 -2.172 -4.945 1.00 95.06 186 ILE A N 1
ATOM 1507 C CA . ILE A 1 186 ? -1.746 -1.625 -3.584 1.00 95.06 186 ILE A CA 1
ATOM 1508 C C . ILE A 1 186 ? -2.852 -2.228 -2.719 1.00 95.06 186 ILE A C 1
ATOM 1510 O O . ILE A 1 186 ? -4.039 -2.152 -3.045 1.00 95.06 186 ILE A O 1
ATOM 1514 N N . SER A 1 187 ? -2.476 -2.832 -1.599 1.00 96.75 187 SER A N 1
ATOM 1515 C CA . SER A 1 187 ? -3.444 -3.346 -0.631 1.00 96.75 187 SER A CA 1
ATOM 1516 C C . SER A 1 187 ? -3.985 -2.199 0.221 1.00 96.75 187 SER A C 1
ATOM 1518 O O . SER A 1 187 ? -3.215 -1.440 0.800 1.00 96.75 187 SER A O 1
ATOM 1520 N N . CYS A 1 188 ? -5.308 -2.055 0.294 1.00 97.56 188 CYS A N 1
ATOM 1521 C CA . CYS A 1 188 ? -5.944 -1.079 1.178 1.00 97.56 188 CYS A CA 1
ATOM 1522 C C . CYS A 1 188 ? -5.884 -1.540 2.640 1.00 97.56 188 CYS A C 1
ATOM 1524 O O . CYS A 1 188 ? -5.728 -2.733 2.919 1.00 97.56 188 CYS A O 1
ATOM 1526 N N . LEU A 1 189 ? -6.096 -0.612 3.578 1.00 97.31 189 LEU A N 1
ATOM 1527 C CA . LEU A 1 189 ? -6.071 -0.898 5.018 1.00 97.31 189 LEU A CA 1
ATOM 1528 C C . LEU A 1 189 ? -7.030 -2.038 5.415 1.00 97.31 189 LEU A C 1
ATOM 1530 O O . LEU A 1 189 ? -6.688 -2.871 6.247 1.00 97.31 189 LEU A O 1
ATOM 1534 N N . HIS A 1 190 ? -8.189 -2.148 4.756 1.00 98.00 190 HIS A N 1
ATOM 1535 C CA . HIS A 1 190 ? -9.175 -3.188 5.060 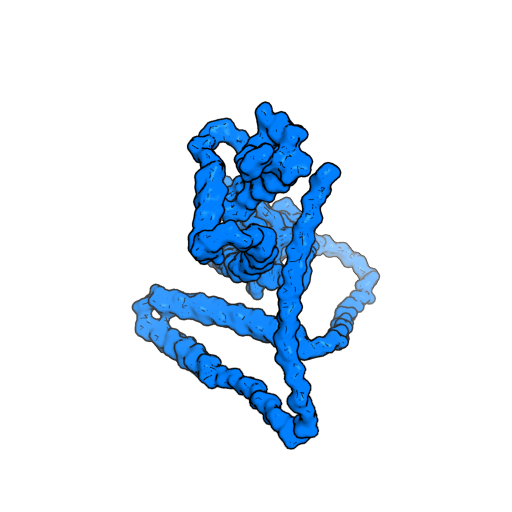1.00 98.00 190 HIS A CA 1
ATOM 1536 C C . HIS A 1 190 ? -8.665 -4.611 4.774 1.00 98.00 190 HIS A C 1
ATOM 1538 O O . HIS A 1 190 ? -8.963 -5.542 5.518 1.00 98.00 190 HIS A O 1
ATOM 1544 N N . ARG A 1 191 ? -7.843 -4.808 3.732 1.00 97.69 191 ARG A N 1
ATOM 1545 C CA . ARG A 1 191 ? -7.242 -6.124 3.438 1.00 97.69 191 ARG A CA 1
ATOM 1546 C C . ARG A 1 191 ? -6.296 -6.558 4.555 1.00 97.69 191 ARG A C 1
ATOM 1548 O O . ARG A 1 191 ? -6.329 -7.706 4.985 1.00 97.69 191 ARG A O 1
ATOM 1555 N N . TYR A 1 192 ? -5.499 -5.618 5.057 1.00 97.75 192 TYR A N 1
ATOM 1556 C CA . TYR A 1 192 ? -4.612 -5.850 6.194 1.00 97.75 192 TYR A CA 1
ATOM 1557 C C . TYR A 1 192 ? -5.386 -6.158 7.468 1.00 97.75 192 TYR A C 1
ATOM 1559 O O . TYR A 1 192 ? -5.063 -7.119 8.156 1.00 97.75 192 TYR A O 1
ATOM 1567 N N . ALA A 1 193 ? -6.433 -5.386 7.753 1.00 97.31 193 ALA A N 1
ATOM 1568 C CA . ALA A 1 193 ? -7.267 -5.596 8.925 1.00 97.31 193 ALA A CA 1
ATOM 1569 C C . ALA A 1 193 ? -7.916 -6.995 8.903 1.00 97.31 193 ALA A C 1
ATOM 1571 O O . ALA A 1 193 ? -7.831 -7.726 9.887 1.00 97.31 193 ALA A O 1
ATOM 1572 N N . ALA A 1 194 ? -8.460 -7.424 7.755 1.00 97.19 194 ALA A N 1
ATOM 1573 C CA . ALA A 1 194 ? -8.997 -8.777 7.596 1.00 97.19 194 ALA A CA 1
ATOM 1574 C C . ALA A 1 194 ? -7.927 -9.859 7.813 1.00 97.19 194 ALA A C 1
ATOM 1576 O O . ALA A 1 194 ? -8.184 -10.836 8.511 1.00 97.19 194 ALA A O 1
ATOM 1577 N N . LYS A 1 195 ? -6.718 -9.682 7.261 1.00 96.81 195 LYS A N 1
ATOM 1578 C CA . LYS A 1 195 ? -5.617 -10.637 7.454 1.00 96.81 195 LYS A CA 1
ATOM 1579 C C . LYS A 1 195 ? -5.186 -10.748 8.918 1.00 96.81 195 LYS A C 1
ATOM 1581 O O . LYS A 1 195 ? -4.936 -11.858 9.367 1.00 96.81 195 LYS A O 1
ATOM 1586 N N . HIS A 1 196 ? -5.066 -9.627 9.626 1.00 95.81 196 HIS A N 1
ATOM 1587 C CA . HIS A 1 196 ? -4.534 -9.601 10.990 1.00 95.81 196 HIS A CA 1
ATOM 1588 C C . HIS A 1 196 ? -5.559 -9.961 12.062 1.00 95.81 196 HIS A C 1
ATOM 1590 O O . HIS A 1 196 ? -5.178 -10.564 13.056 1.00 95.81 196 HIS A O 1
ATOM 1596 N N . TYR A 1 197 ? -6.827 -9.585 11.882 1.00 95.81 197 TYR A N 1
ATOM 1597 C CA . TYR A 1 197 ? -7.835 -9.710 12.943 1.00 95.81 197 TYR A CA 1
ATOM 1598 C C . TYR A 1 197 ? -9.065 -10.518 12.522 1.00 95.81 197 TYR A C 1
ATOM 1600 O O . TYR A 1 197 ? -9.835 -10.953 13.369 1.00 95.81 197 TYR A O 1
ATOM 1608 N N . GLY A 1 198 ? -9.273 -10.726 11.219 1.00 93.44 198 GLY A N 1
ATOM 1609 C CA . GLY A 1 198 ? -10.387 -11.524 10.708 1.00 93.44 198 GLY A CA 1
ATOM 1610 C C . GLY A 1 198 ? -10.045 -12.999 10.493 1.00 93.44 198 GLY A C 1
ATOM 1611 O O . GLY A 1 198 ? -10.944 -13.838 10.532 1.00 93.44 198 GLY A O 1
ATOM 1612 N N . TRP A 1 199 ? -8.775 -13.325 10.242 1.00 88.06 199 TRP A N 1
ATOM 1613 C CA . TRP A 1 199 ? -8.371 -14.673 9.832 1.00 88.06 199 TRP A CA 1
ATOM 1614 C C . TRP A 1 199 ? -8.641 -15.722 10.915 1.00 88.06 199 TRP A C 1
ATOM 1616 O O . TRP A 1 199 ? -9.233 -16.759 10.623 1.00 88.06 199 TRP A O 1
ATOM 1626 N N . ASP A 1 200 ? -8.314 -15.408 12.167 1.00 85.12 200 ASP A N 1
ATOM 1627 C CA . ASP A 1 200 ? -8.504 -16.323 13.299 1.00 85.12 200 ASP A CA 1
ATOM 1628 C C . ASP A 1 200 ? -9.988 -16.556 13.626 1.00 85.12 200 ASP A C 1
ATOM 1630 O O . ASP A 1 200 ? -10.359 -17.612 14.130 1.00 85.12 200 ASP A O 1
ATOM 1634 N N . LEU A 1 201 ? -10.861 -15.604 13.273 1.00 77.62 201 LEU A N 1
ATOM 1635 C CA . LEU A 1 201 ? -12.310 -15.721 13.463 1.00 77.62 201 LEU A CA 1
ATOM 1636 C C . LEU A 1 201 ? -12.972 -16.647 12.433 1.00 77.62 201 LEU A C 1
ATOM 1638 O O . LEU A 1 201 ? -14.020 -17.220 12.711 1.00 77.62 201 LEU A O 1
ATOM 1642 N N . ALA A 1 202 ? -12.389 -16.775 11.237 1.00 64.69 202 ALA A N 1
ATOM 1643 C CA . ALA A 1 202 ? -12.941 -17.594 10.156 1.00 64.69 202 ALA A CA 1
ATOM 1644 C C . ALA A 1 202 ? -12.463 -19.054 10.211 1.00 64.69 202 ALA A C 1
ATOM 1646 O O . ALA A 1 202 ? -13.135 -19.938 9.688 1.00 64.69 202 ALA A O 1
ATOM 1647 N N . VAL A 1 203 ? -11.316 -19.310 10.850 1.00 62.22 203 VAL A N 1
ATOM 1648 C CA . VAL A 1 203 ? -10.728 -20.649 11.016 1.00 62.22 203 VAL A CA 1
ATOM 1649 C C . VAL A 1 203 ? -10.895 -21.130 12.459 1.00 62.22 203 VAL A C 1
ATOM 1651 O O . VAL A 1 203 ? -9.985 -21.714 13.036 1.00 62.22 203 VAL A O 1
ATOM 1654 N N . GLN A 1 204 ? -12.066 -20.918 13.061 1.00 49.56 204 GLN A N 1
ATOM 1655 C CA . GLN A 1 204 ? -12.522 -21.905 14.032 1.00 49.56 204 GLN A CA 1
ATOM 1656 C C . GLN A 1 204 ? -13.162 -23.025 13.220 1.00 49.56 204 GLN A C 1
ATOM 1658 O O . GLN A 1 204 ? -14.240 -22.816 12.657 1.00 49.56 204 GLN A O 1
ATOM 1663 N N . PRO A 1 205 ? -12.521 -24.206 13.106 1.00 48.28 205 PRO A N 1
ATOM 1664 C CA . PRO A 1 205 ? -13.269 -25.371 12.686 1.00 48.28 205 PRO A CA 1
ATOM 1665 C C . PRO A 1 205 ? -14.441 -25.456 13.660 1.00 48.28 205 PRO A C 1
ATOM 1667 O O . PRO A 1 205 ? -14.231 -25.390 14.874 1.00 48.28 205 PRO A O 1
ATOM 1670 N N . GLN A 1 206 ? -15.663 -25.613 13.159 1.00 47.66 206 GLN A N 1
ATOM 1671 C CA . GLN A 1 206 ? -16.639 -26.335 13.956 1.00 47.66 206 GLN A CA 1
ATOM 1672 C C . GLN A 1 206 ? -15.999 -27.700 14.213 1.00 47.66 206 GLN A C 1
ATOM 1674 O O . GLN A 1 206 ? -16.029 -28.586 13.362 1.00 47.66 206 GLN A O 1
ATOM 1679 N N . LEU A 1 207 ? -15.308 -27.827 15.347 1.00 41.75 207 LEU A N 1
ATOM 1680 C CA . LEU A 1 207 ? -14.925 -29.100 15.919 1.00 41.75 207 LEU A CA 1
ATOM 1681 C C . LEU A 1 207 ? -16.236 -29.736 16.360 1.00 41.75 207 LEU A C 1
ATOM 1683 O O . LEU A 1 207 ? -16.611 -29.708 17.529 1.00 41.75 207 LEU A O 1
ATOM 1687 N N . ASP A 1 208 ? -16.959 -30.276 15.386 1.00 36.72 208 ASP A N 1
ATOM 1688 C CA . ASP A 1 208 ? -17.919 -31.323 15.645 1.00 36.72 208 ASP A CA 1
ATOM 1689 C C . ASP A 1 208 ? -17.095 -32.482 16.213 1.00 36.72 208 ASP A C 1
ATOM 1691 O O . ASP A 1 208 ? -16.341 -33.154 15.504 1.00 36.72 208 ASP A O 1
ATOM 1695 N N . HIS A 1 209 ? -17.170 -32.655 17.533 1.00 40.59 209 HIS A N 1
ATOM 1696 C CA . HIS A 1 209 ? -16.569 -33.751 18.289 1.00 40.59 209 HIS A CA 1
ATOM 1697 C C . HIS A 1 209 ? -17.242 -35.087 17.931 1.00 40.59 209 HIS A C 1
ATOM 1699 O O . HIS A 1 209 ? -17.833 -35.764 18.770 1.00 40.59 209 HIS A O 1
ATOM 1705 N N . ARG A 1 210 ? -17.131 -35.513 16.672 1.00 35.44 210 ARG A N 1
ATOM 1706 C CA . ARG A 1 210 ? -17.284 -36.915 16.289 1.00 35.44 210 ARG A CA 1
ATOM 1707 C C . ARG A 1 210 ? -15.919 -37.445 15.896 1.00 35.44 210 ARG A C 1
ATOM 1709 O O . ARG A 1 210 ? -15.504 -37.394 14.744 1.00 35.44 210 ARG A O 1
ATOM 1716 N N . CYS A 1 211 ? -15.229 -37.945 16.917 1.00 35.41 211 CYS A N 1
ATOM 1717 C CA . CYS A 1 211 ? -14.090 -38.835 16.780 1.00 35.41 211 CYS A CA 1
ATOM 1718 C C . CYS A 1 211 ? -14.403 -39.937 15.760 1.00 35.41 211 CYS A C 1
ATOM 1720 O O . CYS A 1 211 ? -15.260 -40.784 16.005 1.00 35.41 211 CYS A O 1
ATOM 1722 N N . LEU A 1 212 ? -13.655 -39.965 14.660 1.00 36.28 212 LEU A N 1
ATOM 1723 C CA . LEU A 1 212 ? -13.373 -41.196 13.935 1.00 36.28 212 LEU A CA 1
ATOM 1724 C C . LEU A 1 212 ? -11.887 -41.514 14.140 1.00 36.28 212 LEU A C 1
ATOM 1726 O O . LEU A 1 212 ? -11.036 -40.693 13.786 1.00 36.28 212 LEU A O 1
ATOM 1730 N N . PRO A 1 213 ? -11.551 -42.659 14.758 1.00 36.16 213 PRO A N 1
ATOM 1731 C CA . PRO A 1 213 ? -10.172 -43.040 14.992 1.00 36.16 213 PRO A CA 1
ATOM 1732 C C . PRO A 1 213 ? -9.587 -43.634 13.709 1.00 36.16 213 PRO A C 1
ATOM 1734 O O . PRO A 1 213 ? -10.115 -44.599 13.165 1.00 36.16 213 PRO A O 1
ATOM 1737 N N . GLY A 1 214 ? -8.460 -43.084 13.262 1.00 44.28 214 GLY A N 1
ATOM 1738 C CA . GLY A 1 214 ? -7.570 -43.779 12.334 1.00 44.28 214 GLY A CA 1
ATOM 1739 C C . GLY A 1 214 ? -7.329 -43.064 11.013 1.00 44.28 214 GLY A C 1
ATOM 1740 O O . GLY A 1 214 ? -7.852 -43.469 9.985 1.00 44.28 214 GLY A O 1
ATOM 1741 N N . CYS A 1 215 ? -6.440 -42.071 11.016 1.00 30.31 215 CYS A N 1
ATOM 1742 C CA . CYS A 1 215 ? -5.508 -41.888 9.902 1.00 30.31 215 CYS A CA 1
ATOM 1743 C C . CYS A 1 215 ? -4.320 -41.031 10.357 1.00 30.31 215 CYS A C 1
ATOM 1745 O O . CYS A 1 215 ? -4.311 -39.810 10.225 1.00 30.31 215 CYS A O 1
ATOM 1747 N N . GLY A 1 216 ? -3.311 -41.680 10.938 1.00 37.12 216 GLY A N 1
ATOM 1748 C CA . GLY A 1 216 ? -2.004 -41.068 11.131 1.00 37.12 216 GLY A CA 1
ATOM 1749 C C . GLY A 1 216 ? -1.228 -41.107 9.818 1.00 37.12 216 GLY A C 1
ATOM 1750 O O . GLY A 1 216 ? -0.736 -42.162 9.426 1.00 37.12 216 GLY A O 1
ATOM 1751 N N . ARG A 1 217 ? -1.083 -39.963 9.144 1.00 36.00 217 ARG A N 1
ATOM 1752 C CA . ARG A 1 217 ? -0.006 -39.751 8.170 1.00 36.00 217 ARG A CA 1
ATOM 1753 C C . ARG A 1 217 ? 0.688 -38.431 8.464 1.00 36.00 217 ARG A C 1
ATOM 1755 O O . ARG A 1 217 ? 0.141 -37.356 8.247 1.00 36.00 217 ARG A O 1
ATOM 1762 N N . ALA A 1 218 ? 1.908 -38.559 8.975 1.00 35.41 218 ALA A N 1
ATOM 1763 C CA . ALA A 1 218 ? 2.859 -37.478 9.133 1.00 35.41 218 ALA A CA 1
ATOM 1764 C C . ALA A 1 218 ? 3.216 -36.899 7.755 1.00 35.41 218 ALA A C 1
ATOM 1766 O O . ALA A 1 218 ? 3.729 -37.606 6.887 1.00 35.41 218 ALA A O 1
ATOM 1767 N N . LEU A 1 219 ? 2.945 -35.610 7.555 1.00 33.66 219 LEU A N 1
ATOM 1768 C CA . LEU A 1 219 ? 3.491 -34.841 6.442 1.00 33.66 219 LEU A CA 1
ATOM 1769 C C . LEU A 1 219 ? 4.902 -34.388 6.824 1.00 33.66 219 LEU A C 1
ATOM 1771 O O . LEU A 1 219 ? 5.089 -33.352 7.456 1.00 33.66 219 LEU A O 1
ATOM 1775 N N . ASN A 1 220 ? 5.896 -35.183 6.429 1.00 32.03 220 ASN A N 1
ATOM 1776 C CA . ASN A 1 220 ? 7.277 -34.726 6.333 1.00 32.03 220 ASN A CA 1
ATOM 1777 C C . ASN A 1 220 ? 7.393 -33.815 5.107 1.00 32.03 220 ASN A C 1
ATOM 1779 O O . ASN A 1 220 ? 7.423 -34.281 3.968 1.00 32.03 220 ASN A O 1
ATOM 1783 N N . ILE A 1 221 ? 7.448 -32.507 5.348 1.00 30.31 221 ILE A N 1
ATOM 1784 C CA . ILE A 1 221 ? 7.818 -31.513 4.342 1.00 30.31 221 ILE A CA 1
ATOM 1785 C C . ILE A 1 221 ? 9.333 -31.625 4.155 1.00 30.31 221 ILE A C 1
ATOM 1787 O O . ILE A 1 221 ? 10.119 -31.147 4.969 1.00 30.31 221 ILE A O 1
ATOM 1791 N N . CYS A 1 222 ? 9.737 -32.329 3.100 1.00 28.53 222 CYS A N 1
ATOM 1792 C CA . CYS A 1 222 ? 11.124 -32.424 2.674 1.00 28.53 222 CYS A CA 1
ATOM 1793 C C . CYS A 1 222 ? 11.444 -31.203 1.803 1.00 28.53 222 CYS A C 1
ATOM 1795 O O . CYS A 1 222 ? 10.983 -31.096 0.667 1.00 28.53 222 CYS A O 1
ATOM 1797 N N . SER A 1 223 ? 12.204 -30.262 2.356 1.00 29.72 223 SER A N 1
ATOM 1798 C CA . SER A 1 223 ? 12.767 -29.132 1.621 1.00 29.72 223 SER A CA 1
ATOM 1799 C C . SER A 1 223 ? 13.869 -29.633 0.685 1.00 29.72 223 SER A C 1
ATOM 1801 O O . SER A 1 223 ? 15.026 -29.748 1.082 1.00 29.72 223 SER A O 1
ATOM 1803 N N . THR A 1 224 ? 13.526 -29.945 -0.563 1.00 30.09 224 THR A N 1
ATOM 1804 C CA . THR A 1 224 ? 14.513 -30.177 -1.625 1.00 30.09 224 THR A CA 1
ATOM 1805 C C . THR A 1 224 ? 15.112 -28.845 -2.065 1.00 30.09 224 THR A C 1
ATOM 1807 O O . THR A 1 224 ? 14.508 -28.082 -2.819 1.00 30.09 224 THR A O 1
ATOM 1810 N N . SER A 1 225 ? 16.313 -28.561 -1.570 1.00 32.97 225 SER A N 1
ATOM 1811 C CA . SER A 1 225 ? 17.172 -27.460 -1.993 1.00 32.97 225 SER A CA 1
ATOM 1812 C C . SER A 1 225 ? 17.721 -27.727 -3.398 1.00 32.97 225 SER A C 1
ATOM 1814 O O . SER A 1 225 ? 18.676 -28.476 -3.594 1.00 32.97 225 SER A O 1
ATOM 1816 N N . HIS A 1 226 ? 17.116 -27.090 -4.400 1.00 37.06 226 HIS A N 1
ATOM 1817 C CA . HIS A 1 226 ? 17.683 -27.006 -5.743 1.00 37.06 226 HIS A CA 1
ATOM 1818 C C . HIS A 1 226 ? 18.908 -26.079 -5.722 1.00 37.06 226 HIS A C 1
ATOM 1820 O O . HIS A 1 226 ? 18.780 -24.854 -5.663 1.00 37.06 226 HIS A O 1
ATOM 1826 N N . VAL A 1 227 ? 20.105 -26.672 -5.777 1.00 43.44 227 VAL A N 1
ATOM 1827 C CA . VAL A 1 227 ? 21.379 -25.964 -5.965 1.00 43.44 227 VAL A CA 1
ATOM 1828 C C . VAL A 1 227 ? 21.403 -25.393 -7.383 1.00 43.44 227 VAL A C 1
ATOM 1830 O O . VAL A 1 227 ? 21.766 -26.058 -8.349 1.00 43.44 227 VAL A O 1
ATOM 1833 N N . SER A 1 228 ? 20.949 -24.150 -7.497 1.00 46.97 228 SER A N 1
ATOM 1834 C CA . SER A 1 228 ? 21.049 -23.327 -8.701 1.00 46.97 228 SER A CA 1
ATOM 1835 C C . SER A 1 228 ? 22.335 -22.511 -8.596 1.00 46.97 228 SER A C 1
ATOM 1837 O O . SER A 1 228 ? 22.604 -21.949 -7.538 1.00 46.97 228 SER A O 1
ATOM 1839 N N . SER A 1 229 ? 23.136 -22.459 -9.662 1.00 48.28 229 SER A N 1
ATOM 1840 C CA . SER A 1 229 ? 24.416 -21.734 -9.776 1.00 48.28 229 SER A CA 1
ATOM 1841 C C . SER A 1 229 ? 24.425 -20.382 -9.031 1.00 48.28 229 SER A C 1
ATOM 1843 O O . SER A 1 229 ? 23.823 -19.402 -9.471 1.00 48.28 229 SER A O 1
ATOM 1845 N N . GLY A 1 230 ? 25.093 -20.366 -7.873 1.00 51.56 230 GLY A N 1
ATOM 1846 C CA . GLY A 1 230 ? 24.745 -19.536 -6.715 1.00 51.56 230 GLY A CA 1
ATOM 1847 C C . GLY A 1 230 ? 25.492 -18.217 -6.523 1.00 51.56 230 GLY A C 1
ATOM 1848 O O . GLY A 1 230 ? 25.700 -17.822 -5.381 1.00 51.56 230 GLY A O 1
ATOM 1849 N N . THR A 1 231 ? 25.907 -17.514 -7.579 1.00 57.19 231 THR A N 1
ATOM 1850 C CA . THR A 1 231 ? 26.668 -16.254 -7.395 1.00 57.19 231 THR A CA 1
ATOM 1851 C C . THR A 1 231 ? 25.878 -14.997 -7.763 1.00 57.19 231 THR A C 1
ATOM 1853 O O . THR A 1 231 ? 26.062 -13.960 -7.135 1.00 57.19 231 THR A O 1
ATOM 1856 N N . GLN A 1 232 ? 24.953 -15.066 -8.728 1.00 54.50 232 GLN A N 1
ATOM 1857 C CA . GLN A 1 232 ? 24.220 -13.876 -9.190 1.00 54.50 232 GLN A CA 1
ATOM 1858 C C . GLN A 1 232 ? 22.920 -13.603 -8.414 1.00 54.50 232 GLN A C 1
ATOM 1860 O O . GLN A 1 232 ? 22.556 -12.444 -8.228 1.00 54.50 232 GLN A O 1
ATOM 1865 N N . VAL A 1 233 ? 22.252 -14.650 -7.914 1.00 56.75 233 VAL A N 1
ATOM 1866 C CA . VAL A 1 233 ? 20.988 -14.523 -7.160 1.00 56.75 233 VAL A CA 1
ATOM 1867 C C . VAL A 1 233 ? 21.217 -13.832 -5.808 1.00 56.75 233 VAL A C 1
ATOM 1869 O O . VAL A 1 233 ? 20.484 -12.910 -5.455 1.00 56.75 233 VAL A O 1
ATOM 1872 N N . GLY A 1 234 ? 22.311 -14.165 -5.112 1.00 83.44 234 GLY A N 1
ATOM 1873 C CA . GLY A 1 234 ? 22.605 -13.608 -3.787 1.00 83.44 234 GLY A CA 1
ATOM 1874 C C . GLY A 1 234 ? 22.888 -12.101 -3.777 1.00 83.44 234 GLY A C 1
ATOM 1875 O O . GLY A 1 234 ? 22.532 -11.415 -2.822 1.00 83.44 234 GLY A O 1
ATOM 1876 N N . ALA A 1 235 ? 23.479 -11.548 -4.843 1.00 79.75 235 ALA A N 1
ATOM 1877 C CA . ALA A 1 235 ? 23.775 -10.114 -4.904 1.00 79.75 235 ALA A CA 1
ATOM 1878 C C . ALA A 1 235 ? 22.498 -9.266 -5.043 1.00 79.75 235 ALA A C 1
ATOM 1880 O O . ALA A 1 235 ? 22.385 -8.207 -4.422 1.00 79.75 235 ALA A O 1
ATOM 1881 N N . SER A 1 236 ? 21.520 -9.745 -5.823 1.00 74.81 236 SER A N 1
ATOM 1882 C CA . SER A 1 236 ? 20.229 -9.068 -5.989 1.00 74.81 236 SER A CA 1
ATOM 1883 C C . SER A 1 236 ? 19.403 -9.116 -4.704 1.00 74.81 236 SER A C 1
ATOM 1885 O O . SER A 1 236 ? 18.890 -8.088 -4.270 1.00 74.81 236 SER A O 1
ATOM 1887 N N . GLU A 1 237 ? 19.323 -10.278 -4.051 1.00 75.88 237 GLU A N 1
ATOM 1888 C CA . GLU A 1 237 ? 18.627 -10.425 -2.765 1.00 75.88 237 GLU A CA 1
ATOM 1889 C C . GLU A 1 237 ? 19.258 -9.547 -1.676 1.00 75.88 237 GLU A C 1
ATOM 1891 O O . GLU A 1 237 ? 18.558 -8.866 -0.922 1.00 75.88 237 GLU A O 1
ATOM 1896 N N . MET A 1 238 ? 20.594 -9.498 -1.623 1.00 86.44 238 MET A N 1
ATOM 1897 C CA . MET A 1 238 ? 21.317 -8.645 -0.683 1.00 86.44 238 MET A CA 1
ATOM 1898 C C . MET A 1 238 ? 21.048 -7.162 -0.946 1.00 86.44 238 MET A C 1
ATOM 1900 O O . MET A 1 238 ? 20.816 -6.410 0.001 1.00 86.44 238 MET A O 1
ATOM 1904 N N . ARG A 1 239 ? 21.004 -6.742 -2.216 1.00 86.31 239 ARG A N 1
ATOM 1905 C CA . ARG A 1 239 ? 20.627 -5.375 -2.590 1.00 86.31 239 ARG A CA 1
ATOM 1906 C C . ARG A 1 239 ? 19.210 -5.036 -2.122 1.00 86.31 239 ARG A C 1
ATOM 1908 O O . ARG A 1 239 ? 19.032 -4.017 -1.460 1.00 86.31 239 ARG A O 1
ATOM 1915 N N . ASN A 1 240 ? 18.229 -5.892 -2.403 1.00 74.38 240 ASN A N 1
ATOM 1916 C CA . ASN A 1 240 ? 16.836 -5.673 -1.997 1.00 74.38 240 ASN A CA 1
ATOM 1917 C C . ASN A 1 240 ? 16.704 -5.598 -0.466 1.00 74.38 240 ASN A C 1
ATOM 1919 O O . ASN A 1 240 ? 15.993 -4.748 0.076 1.00 74.38 240 ASN A O 1
ATOM 1923 N N . SER A 1 241 ? 17.458 -6.437 0.250 1.00 83.94 241 SER A N 1
ATOM 1924 C CA . SER A 1 241 ? 17.548 -6.407 1.712 1.00 83.94 241 SER A CA 1
ATOM 1925 C C . SER A 1 241 ? 18.132 -5.084 2.230 1.00 83.94 241 SER A C 1
ATOM 1927 O O . SER A 1 241 ? 17.598 -4.504 3.180 1.00 83.94 241 SER A O 1
ATOM 1929 N N . ILE A 1 242 ? 19.181 -4.556 1.587 1.00 89.56 242 ILE A N 1
ATOM 1930 C CA . ILE A 1 242 ? 19.772 -3.249 1.923 1.00 89.56 242 ILE A CA 1
ATOM 1931 C C . ILE A 1 242 ? 18.764 -2.117 1.675 1.00 89.56 242 ILE A C 1
ATOM 1933 O O . ILE A 1 242 ? 18.558 -1.289 2.562 1.00 89.56 242 ILE A O 1
ATOM 1937 N N . GLU A 1 243 ? 18.096 -2.095 0.519 1.00 81.31 243 GLU A N 1
ATOM 1938 C CA . GLU A 1 243 ? 17.102 -1.064 0.171 1.00 81.31 243 GLU A CA 1
ATOM 1939 C C . GLU A 1 243 ? 15.913 -1.056 1.151 1.00 81.31 243 GLU A C 1
ATOM 1941 O O . GLU A 1 243 ? 15.459 0.006 1.602 1.00 81.31 243 GLU A O 1
ATOM 1946 N N . SER A 1 244 ? 15.450 -2.242 1.554 1.00 76.12 244 SER A N 1
ATOM 1947 C CA . SER A 1 244 ? 14.403 -2.402 2.567 1.00 76.12 244 SER A CA 1
ATOM 1948 C C . SER A 1 244 ? 14.834 -1.836 3.926 1.00 76.12 244 SER A C 1
ATOM 1950 O O . SER A 1 244 ? 14.123 -1.018 4.520 1.00 76.12 244 SER A O 1
ATOM 1952 N N . LYS A 1 245 ? 16.043 -2.179 4.397 1.00 88.25 245 LYS A N 1
ATOM 1953 C CA . LYS A 1 245 ? 16.590 -1.649 5.658 1.00 88.25 245 LYS A CA 1
ATOM 1954 C C . LYS A 1 245 ? 16.782 -0.133 5.610 1.00 88.25 245 LYS A C 1
ATOM 1956 O O . LYS A 1 245 ? 16.426 0.550 6.570 1.00 88.25 245 LYS A O 1
ATOM 1961 N N . TYR A 1 246 ? 17.263 0.411 4.491 1.00 91.75 246 TYR A N 1
ATOM 1962 C CA . TYR A 1 246 ? 17.423 1.856 4.315 1.00 91.75 246 TYR A CA 1
ATOM 1963 C C . TYR A 1 246 ? 16.080 2.598 4.402 1.00 91.75 246 TYR A C 1
ATOM 1965 O O . TYR A 1 246 ? 15.983 3.653 5.027 1.00 91.75 246 TYR A O 1
ATOM 1973 N N . SER A 1 247 ? 15.005 2.007 3.872 1.00 77.62 247 SER A N 1
ATOM 1974 C CA . SER A 1 247 ? 13.647 2.563 3.978 1.00 77.62 247 SER A CA 1
ATOM 1975 C C . SER A 1 247 ? 13.137 2.633 5.427 1.00 77.62 247 SER A C 1
ATOM 1977 O O . SER A 1 247 ? 12.435 3.580 5.808 1.00 77.62 247 SER A O 1
ATOM 1979 N N . VAL A 1 248 ? 13.499 1.651 6.262 1.00 83.69 248 VAL A N 1
ATOM 1980 C CA . VAL A 1 248 ? 13.196 1.661 7.704 1.00 83.69 248 VAL A CA 1
ATOM 1981 C C . VAL A 1 248 ? 13.991 2.757 8.411 1.00 83.69 248 VAL A C 1
ATOM 1983 O O . VAL A 1 248 ? 13.395 3.556 9.133 1.00 83.69 248 VAL A O 1
ATOM 1986 N N . VAL A 1 249 ? 15.299 2.858 8.146 1.00 93.25 249 VAL A N 1
ATOM 1987 C CA . VAL A 1 249 ? 16.159 3.921 8.696 1.00 93.25 249 VAL A CA 1
ATOM 1988 C C . VAL A 1 249 ? 15.602 5.301 8.346 1.00 93.25 249 VAL A C 1
ATOM 1990 O O . VAL A 1 249 ? 15.398 6.120 9.237 1.00 93.25 249 VAL A O 1
ATOM 1993 N N . TYR A 1 250 ? 15.250 5.533 7.079 1.00 90.25 250 TYR A N 1
ATOM 1994 C CA . TYR A 1 250 ? 14.653 6.791 6.626 1.00 90.25 250 TYR A CA 1
ATOM 1995 C C . TYR A 1 250 ? 13.332 7.115 7.343 1.00 90.25 250 TYR A C 1
ATOM 1997 O O . TYR A 1 250 ? 13.070 8.263 7.703 1.00 90.25 250 TYR A O 1
ATOM 2005 N N . THR A 1 251 ? 12.490 6.107 7.594 1.00 84.69 251 THR A N 1
ATOM 2006 C CA . THR A 1 251 ? 11.263 6.292 8.386 1.00 84.69 251 THR A CA 1
ATOM 2007 C C . THR A 1 251 ? 11.592 6.732 9.815 1.00 84.69 251 THR A C 1
ATOM 2009 O O . THR A 1 251 ? 10.981 7.677 10.308 1.00 84.69 251 THR A O 1
ATOM 2012 N N . ASN A 1 252 ? 12.548 6.069 10.468 1.00 91.06 252 ASN A N 1
ATOM 2013 C CA . ASN A 1 252 ? 12.920 6.362 11.852 1.00 91.06 252 ASN A CA 1
ATOM 2014 C C . ASN A 1 252 ? 13.532 7.757 11.990 1.00 91.06 252 ASN A C 1
ATOM 2016 O O . ASN A 1 252 ? 13.159 8.484 12.903 1.00 91.06 252 ASN A O 1
ATOM 2020 N N . VAL A 1 253 ? 14.387 8.163 11.047 1.00 96.50 253 VAL A N 1
ATOM 2021 C CA . VAL A 1 253 ? 14.927 9.530 10.983 1.00 96.50 253 VAL A CA 1
ATOM 2022 C C . VAL A 1 253 ? 13.793 10.551 10.930 1.00 96.50 253 VAL A C 1
ATOM 2024 O O . VAL A 1 253 ? 13.764 11.464 11.745 1.00 96.50 253 VAL A O 1
ATOM 2027 N N . ASN A 1 254 ? 12.814 10.368 10.038 1.00 88.94 254 ASN A N 1
ATOM 2028 C CA . ASN A 1 254 ? 11.676 11.285 9.953 1.00 88.94 254 ASN A CA 1
ATOM 2029 C C . ASN A 1 254 ? 10.850 11.325 11.245 1.00 88.94 254 ASN A C 1
ATOM 2031 O O . ASN A 1 254 ? 10.369 12.387 11.625 1.00 88.94 254 ASN A O 1
ATOM 2035 N N . LEU A 1 255 ? 10.655 10.191 11.922 1.00 89.06 255 LEU A N 1
ATOM 2036 C CA . LEU A 1 255 ? 9.936 10.166 13.200 1.00 89.06 255 LEU A CA 1
ATOM 2037 C C . LEU A 1 255 ? 10.700 10.928 14.290 1.00 89.06 255 LEU A C 1
ATOM 2039 O O . LEU A 1 255 ? 10.105 11.755 14.976 1.00 89.06 255 LEU A O 1
ATOM 2043 N N . LEU A 1 256 ? 12.008 10.692 14.410 1.00 95.50 256 LEU A N 1
ATOM 2044 C CA . LEU A 1 256 ? 12.863 11.344 15.405 1.00 95.50 256 LEU A CA 1
ATOM 2045 C C . LEU A 1 256 ? 12.958 12.854 15.174 1.00 95.50 256 LEU A C 1
ATOM 2047 O O . LEU A 1 256 ? 12.769 13.619 16.113 1.00 95.50 256 LEU A O 1
ATOM 2051 N N . VAL A 1 257 ? 13.152 13.286 13.924 1.00 95.50 257 VAL A N 1
ATOM 2052 C CA . VAL A 1 257 ? 13.199 14.714 13.557 1.00 95.50 257 VAL A CA 1
ATOM 2053 C C . VAL A 1 257 ? 11.889 15.430 13.900 1.00 95.50 257 VAL A C 1
ATOM 2055 O O . VAL A 1 257 ? 11.917 16.578 14.320 1.00 95.50 257 VAL A O 1
ATOM 2058 N N . ASN A 1 258 ? 10.743 14.756 13.773 1.00 89.94 258 ASN A N 1
ATOM 2059 C CA . ASN A 1 258 ? 9.441 15.344 14.105 1.00 89.94 258 ASN A CA 1
ATOM 2060 C C . ASN A 1 258 ? 9.097 15.310 15.607 1.00 89.94 258 ASN A C 1
ATOM 2062 O O . ASN A 1 258 ? 8.076 15.876 15.986 1.00 89.94 258 ASN A O 1
ATOM 2066 N N . THR A 1 259 ? 9.876 14.618 16.446 1.00 93.25 259 THR A N 1
ATOM 2067 C CA . THR A 1 259 ? 9.588 14.505 17.889 1.00 93.25 259 THR A CA 1
ATOM 2068 C C . THR A 1 259 ? 10.081 15.733 18.672 1.00 93.25 259 THR A C 1
ATOM 2070 O O . THR A 1 259 ? 9.524 16.015 19.721 1.00 93.25 259 THR A O 1
ATOM 2073 N N . ASP A 1 260 ? 11.054 16.489 18.141 1.00 90.44 260 ASP A N 1
ATOM 2074 C CA . ASP A 1 260 ? 11.584 17.758 18.692 1.00 90.44 260 ASP A CA 1
ATOM 2075 C C . ASP A 1 260 ? 11.900 17.733 20.204 1.00 90.44 260 ASP A C 1
ATOM 2077 O O . ASP A 1 260 ? 11.589 18.649 20.960 1.00 90.44 260 ASP A O 1
ATOM 2081 N N . THR A 1 261 ? 12.509 16.638 20.662 1.00 96.75 261 THR A N 1
ATOM 2082 C CA . THR A 1 261 ? 12.979 16.462 22.046 1.00 96.75 261 THR A CA 1
ATOM 2083 C C . THR A 1 261 ? 14.472 16.168 22.063 1.00 96.75 261 THR A C 1
ATOM 2085 O O . THR A 1 261 ? 14.942 15.406 21.214 1.00 96.75 261 THR A O 1
ATOM 2088 N N . ASP A 1 262 ? 15.192 16.633 23.084 1.00 96.75 262 ASP A N 1
ATOM 2089 C CA . ASP A 1 262 ? 16.621 16.328 23.265 1.00 96.75 262 ASP A CA 1
ATOM 2090 C C . ASP A 1 262 ? 16.905 14.816 23.336 1.00 96.75 262 ASP A C 1
ATOM 2092 O O . ASP A 1 262 ? 17.920 14.336 22.828 1.00 96.75 262 ASP A O 1
ATOM 2096 N N . GLU A 1 263 ? 15.969 14.027 23.875 1.00 96.56 263 GLU A N 1
ATOM 2097 C CA . GLU A 1 263 ? 16.069 12.562 23.915 1.00 96.56 263 GLU A CA 1
ATOM 2098 C C . GLU A 1 263 ? 16.138 11.931 22.512 1.00 96.56 263 GLU A C 1
ATOM 2100 O O . GLU A 1 263 ? 16.810 10.915 22.324 1.00 96.56 263 GLU A O 1
ATOM 2105 N N . ALA A 1 264 ? 15.515 12.553 21.502 1.00 96.31 264 ALA A N 1
ATOM 2106 C CA . ALA A 1 264 ? 15.513 12.074 20.118 1.00 96.31 264 ALA A CA 1
ATOM 2107 C C . ALA A 1 264 ? 16.849 12.323 19.392 1.00 96.31 264 ALA A C 1
ATOM 2109 O O . ALA A 1 264 ? 17.140 11.648 18.399 1.00 96.31 264 ALA A O 1
ATOM 2110 N N . LEU A 1 265 ? 17.700 13.229 19.895 1.00 97.12 265 LEU A N 1
ATOM 2111 C CA . LEU A 1 265 ? 19.014 13.514 19.306 1.00 97.12 265 LEU A CA 1
ATOM 2112 C C . LEU A 1 265 ? 19.985 12.342 19.464 1.00 97.12 265 LEU A C 1
ATOM 2114 O O . LEU A 1 265 ? 20.771 12.066 18.557 1.00 97.12 265 LEU A O 1
ATOM 2118 N N . THR A 1 266 ? 19.912 11.618 20.583 1.00 97.50 266 THR A N 1
ATOM 2119 C CA . THR A 1 266 ? 20.787 10.467 20.853 1.00 97.50 266 THR A CA 1
ATOM 2120 C C . THR A 1 266 ? 20.638 9.354 19.802 1.00 97.50 266 THR A C 1
ATOM 2122 O O . THR A 1 266 ? 21.638 9.010 19.164 1.00 97.50 266 THR A O 1
ATOM 2125 N N . PRO A 1 267 ? 19.435 8.802 19.536 1.00 97.56 267 PRO A N 1
ATOM 2126 C CA . PRO A 1 267 ? 19.258 7.796 18.489 1.00 97.56 267 PRO A CA 1
ATOM 2127 C C . PRO A 1 267 ? 19.476 8.363 17.079 1.00 97.56 267 PRO A C 1
ATOM 2129 O O . PRO A 1 267 ? 19.957 7.643 16.204 1.00 97.56 267 PRO A O 1
ATOM 2132 N N . LEU A 1 268 ? 19.184 9.648 16.841 1.00 97.81 268 LEU A N 1
ATOM 2133 C CA . LEU A 1 268 ? 19.454 10.281 15.548 1.00 97.81 268 LEU A CA 1
ATOM 2134 C C . LEU A 1 268 ? 20.962 10.323 15.249 1.00 97.81 268 LEU A C 1
ATOM 2136 O O . LEU A 1 268 ? 21.376 9.998 14.136 1.00 97.81 268 LEU A O 1
ATOM 2140 N N . LYS A 1 269 ? 21.785 10.638 16.256 1.00 97.69 269 LYS A N 1
ATOM 2141 C CA . LYS A 1 269 ? 23.250 10.602 16.158 1.00 97.69 269 LYS A CA 1
ATOM 2142 C C . LYS A 1 269 ? 23.773 9.185 15.914 1.00 97.69 269 LYS A C 1
ATOM 2144 O O . LYS A 1 269 ? 24.618 8.998 15.049 1.00 97.69 269 LYS A O 1
ATOM 2149 N N . GLN A 1 270 ? 23.216 8.179 16.592 1.00 98.06 270 GLN A N 1
ATOM 2150 C CA . GLN A 1 270 ? 23.572 6.776 16.339 1.00 98.06 270 GLN A CA 1
ATOM 2151 C C . GLN A 1 270 ? 23.276 6.356 14.893 1.00 98.06 270 GLN A C 1
ATOM 2153 O O . GLN A 1 270 ? 24.097 5.697 14.256 1.00 98.06 270 GLN A O 1
ATOM 2158 N N . ILE A 1 271 ? 22.117 6.752 14.353 1.00 97.38 271 ILE A N 1
ATOM 2159 C CA . ILE A 1 271 ? 21.775 6.493 12.948 1.00 97.38 271 ILE A CA 1
ATOM 2160 C C . ILE A 1 271 ? 22.765 7.199 12.016 1.00 97.38 271 ILE A C 1
ATOM 2162 O O . ILE A 1 271 ? 23.232 6.587 11.055 1.00 97.38 271 ILE A O 1
ATOM 2166 N N . TYR A 1 272 ? 23.097 8.459 12.302 1.00 97.88 272 TYR A N 1
ATOM 2167 C CA . TYR A 1 272 ? 24.072 9.222 11.526 1.00 97.88 272 TYR A CA 1
ATOM 2168 C C . TYR A 1 272 ? 25.436 8.521 11.484 1.00 97.88 272 TYR A C 1
ATOM 2170 O O . TYR A 1 272 ? 25.963 8.295 10.396 1.00 97.88 272 TYR A O 1
ATOM 2178 N N . ASP A 1 273 ? 25.962 8.097 12.635 1.00 97.75 273 ASP A N 1
ATOM 2179 C CA . ASP A 1 273 ? 27.271 7.444 12.727 1.00 97.75 273 ASP A CA 1
ATOM 2180 C C . ASP A 1 273 ? 27.312 6.121 11.939 1.00 97.75 273 ASP A C 1
ATOM 2182 O O . ASP A 1 273 ? 28.301 5.825 11.267 1.00 97.75 273 ASP A O 1
ATOM 2186 N N . LEU A 1 274 ? 26.226 5.336 11.951 1.00 97.25 274 LEU A N 1
ATOM 2187 C CA . LEU A 1 274 ? 26.122 4.099 11.162 1.00 97.25 274 LEU A CA 1
ATOM 2188 C C . LEU A 1 274 ? 26.088 4.366 9.651 1.00 97.25 274 LEU A C 1
ATOM 2190 O O . LEU A 1 274 ? 26.709 3.634 8.877 1.00 97.25 274 LEU A O 1
ATOM 2194 N N . VAL A 1 275 ? 25.371 5.408 9.221 1.00 96.00 275 VAL A N 1
ATOM 2195 C CA . VAL A 1 275 ? 25.323 5.810 7.807 1.00 96.00 275 VAL A CA 1
ATOM 2196 C C . VAL A 1 275 ? 26.684 6.350 7.355 1.00 96.00 275 VAL A C 1
ATOM 2198 O O . VAL A 1 275 ? 27.133 6.001 6.262 1.00 96.00 275 VAL A O 1
ATOM 2201 N N . ASP A 1 276 ? 27.376 7.123 8.198 1.00 96.44 276 ASP A N 1
ATOM 2202 C CA . ASP A 1 276 ? 28.736 7.599 7.924 1.00 96.44 276 ASP A CA 1
ATOM 2203 C C . ASP A 1 276 ? 29.714 6.426 7.783 1.00 96.44 276 ASP A C 1
ATOM 2205 O O . ASP A 1 276 ? 30.436 6.343 6.788 1.00 96.44 276 ASP A O 1
ATOM 2209 N N . GLN A 1 277 ? 29.681 5.457 8.703 1.00 96.50 277 GLN A N 1
ATOM 2210 C CA . GLN A 1 277 ? 30.498 4.243 8.609 1.00 96.50 277 GLN A CA 1
ATOM 2211 C C . GLN A 1 277 ? 30.230 3.467 7.315 1.00 96.50 277 GLN A C 1
ATOM 2213 O O . GLN A 1 277 ? 31.176 3.076 6.627 1.00 96.50 277 GLN A O 1
ATOM 2218 N N . ALA A 1 278 ? 28.960 3.291 6.940 1.00 95.38 278 ALA A N 1
ATOM 2219 C CA . ALA A 1 278 ? 28.591 2.624 5.694 1.00 95.38 278 ALA A CA 1
ATOM 2220 C C . ALA A 1 278 ? 29.093 3.385 4.452 1.00 95.38 278 ALA A C 1
ATOM 2222 O O . ALA A 1 278 ? 29.519 2.760 3.481 1.00 95.38 278 ALA A O 1
ATOM 2223 N N . SER A 1 279 ? 29.107 4.722 4.489 1.00 94.81 279 SER A N 1
ATOM 2224 C CA . SER A 1 279 ? 29.585 5.558 3.377 1.00 94.81 279 SER A CA 1
ATOM 2225 C C . SER A 1 279 ? 31.091 5.429 3.112 1.00 94.81 279 SER A C 1
ATOM 2227 O O . SER A 1 279 ? 31.553 5.662 1.995 1.00 94.81 279 SER A O 1
ATOM 2229 N N . ARG A 1 280 ? 31.865 5.019 4.125 1.00 95.31 280 ARG A N 1
ATOM 2230 C CA . ARG A 1 280 ? 33.323 4.838 4.035 1.00 95.31 280 ARG A CA 1
ATOM 2231 C C . ARG A 1 280 ? 33.734 3.496 3.436 1.00 95.31 280 ARG A C 1
ATOM 2233 O O . ARG A 1 280 ? 34.929 3.283 3.218 1.00 95.31 280 ARG A O 1
ATOM 2240 N N . ILE A 1 281 ? 32.788 2.595 3.169 1.00 95.62 281 ILE A N 1
ATOM 2241 C CA . ILE A 1 281 ? 33.062 1.320 2.503 1.00 95.62 281 ILE A CA 1
ATOM 2242 C C . ILE A 1 281 ? 33.519 1.629 1.073 1.00 95.62 281 ILE A C 1
ATOM 2244 O O . ILE A 1 281 ? 32.718 1.874 0.172 1.00 95.62 281 ILE A O 1
ATOM 2248 N N . LYS A 1 282 ? 34.839 1.651 0.862 1.00 92.75 282 LYS A N 1
ATOM 2249 C CA . LYS A 1 282 ? 35.423 1.819 -0.468 1.00 92.75 282 LYS A CA 1
ATOM 2250 C C . LYS A 1 282 ? 35.114 0.573 -1.285 1.00 92.75 282 LYS A C 1
ATOM 2252 O O . LYS A 1 282 ? 35.517 -0.526 -0.912 1.00 92.75 282 LYS A O 1
ATOM 2257 N N . LEU A 1 283 ? 34.446 0.752 -2.422 1.00 86.31 283 LEU A N 1
ATOM 2258 C CA . LEU A 1 283 ? 34.410 -0.280 -3.448 1.00 86.31 283 LEU A CA 1
ATOM 2259 C C . LEU A 1 283 ? 35.849 -0.463 -3.924 1.00 86.31 283 LEU A C 1
ATOM 2261 O O . LEU A 1 283 ? 36.418 0.448 -4.525 1.00 86.31 283 LEU A O 1
ATOM 2265 N N . SER A 1 284 ? 36.458 -1.605 -3.610 1.00 80.88 284 SER A N 1
ATOM 2266 C CA . SER A 1 284 ? 37.703 -2.004 -4.251 1.00 80.88 284 SER A CA 1
ATOM 2267 C C . SER A 1 284 ? 37.404 -2.102 -5.740 1.00 80.88 284 SER A C 1
ATOM 2269 O O . SER A 1 284 ? 36.785 -3.065 -6.192 1.00 80.88 284 SER A O 1
ATOM 2271 N N . THR A 1 285 ? 37.776 -1.074 -6.502 1.00 76.06 285 THR A N 1
ATOM 2272 C CA . THR A 1 285 ? 37.814 -1.176 -7.953 1.00 76.06 285 THR A CA 1
ATOM 2273 C C . THR A 1 285 ? 38.707 -2.374 -8.255 1.00 76.06 285 THR A C 1
ATOM 2275 O O . THR A 1 285 ? 39.825 -2.419 -7.730 1.00 76.06 285 THR A O 1
ATOM 2278 N N . PRO A 1 286 ? 38.228 -3.373 -9.019 1.00 78.25 286 PRO A N 1
ATOM 2279 C CA . PRO A 1 286 ? 39.087 -4.452 -9.474 1.00 78.25 286 PRO A CA 1
ATOM 2280 C C . PRO A 1 286 ? 40.317 -3.794 -10.084 1.00 78.25 286 PRO A C 1
ATOM 2282 O O . PRO A 1 286 ? 40.165 -2.945 -10.965 1.00 78.25 286 PRO A O 1
ATOM 2285 N N . SER A 1 287 ? 41.500 -4.089 -9.540 1.00 75.62 287 SER A N 1
ATOM 2286 C CA . SER A 1 287 ? 42.758 -3.541 -10.040 1.00 75.62 287 SER A CA 1
ATOM 2287 C C . SER A 1 287 ? 42.753 -3.695 -11.553 1.00 75.62 287 SER A C 1
ATOM 2289 O O . SER A 1 287 ? 42.537 -4.817 -12.027 1.00 75.62 287 SER A O 1
ATOM 2291 N N . GLU A 1 288 ? 42.916 -2.585 -12.283 1.00 69.25 288 GLU A N 1
ATOM 2292 C CA . GLU A 1 288 ? 42.981 -2.618 -13.741 1.00 69.25 288 GLU A CA 1
ATOM 2293 C C . GLU A 1 288 ? 43.907 -3.768 -14.137 1.00 69.25 288 GLU A C 1
ATOM 2295 O O . GLU A 1 288 ? 45.015 -3.854 -13.592 1.00 69.25 288 GLU A O 1
ATOM 2300 N N . PRO A 1 289 ? 43.449 -4.701 -14.993 1.00 73.38 289 PRO A N 1
ATOM 2301 C CA . PRO A 1 289 ? 44.274 -5.821 -15.396 1.00 73.38 289 PRO A CA 1
ATOM 2302 C C . PRO A 1 289 ? 45.559 -5.235 -15.963 1.00 73.38 289 PRO A C 1
ATOM 2304 O O . PRO A 1 289 ? 45.531 -4.528 -16.971 1.00 73.38 289 PRO A O 1
ATOM 2307 N N . THR A 1 290 ? 46.672 -5.475 -15.268 1.00 73.56 290 THR A N 1
ATOM 2308 C CA . THR A 1 290 ? 47.983 -4.972 -15.657 1.00 73.56 290 THR A CA 1
ATOM 2309 C C . THR A 1 290 ? 48.179 -5.370 -17.113 1.00 73.56 290 THR A C 1
ATOM 2311 O O . THR A 1 290 ? 48.114 -6.569 -17.409 1.00 73.56 290 THR A O 1
ATOM 2314 N N . PRO A 1 291 ? 48.338 -4.413 -18.048 1.00 64.75 291 PRO A N 1
ATOM 2315 C CA . PRO A 1 291 ? 48.444 -4.740 -19.456 1.00 64.75 291 PRO A CA 1
ATOM 2316 C C . PRO A 1 291 ? 49.626 -5.685 -19.610 1.00 64.75 291 PRO A C 1
ATOM 2318 O O . PRO A 1 291 ? 50.772 -5.321 -19.343 1.00 64.75 291 PRO A O 1
ATOM 2321 N N . ASN A 1 292 ? 49.318 -6.931 -19.966 1.00 60.50 292 ASN A N 1
ATOM 2322 C CA . ASN A 1 292 ? 50.297 -7.988 -20.112 1.00 60.50 292 ASN A CA 1
ATOM 2323 C C . ASN A 1 292 ? 51.237 -7.573 -21.250 1.00 60.50 292 ASN A C 1
ATOM 2325 O O . ASN A 1 292 ? 50.895 -7.646 -22.432 1.00 60.50 292 ASN A O 1
ATOM 2329 N N . ARG A 1 293 ? 52.393 -7.018 -20.873 1.00 59.97 293 ARG A N 1
ATOM 2330 C CA . ARG A 1 293 ? 53.366 -6.375 -21.758 1.00 59.97 293 ARG A CA 1
ATOM 2331 C C . ARG A 1 293 ? 54.180 -7.457 -22.467 1.00 59.97 293 ARG A C 1
ATOM 2333 O O . ARG A 1 293 ? 55.368 -7.614 -22.230 1.00 59.97 293 ARG A O 1
ATOM 2340 N N . SER A 1 294 ? 53.521 -8.241 -23.312 1.00 59.53 294 SER A N 1
ATOM 2341 C CA . SER A 1 294 ? 54.163 -9.250 -24.156 1.00 59.53 294 SER A CA 1
ATOM 2342 C C . SER A 1 294 ? 53.345 -9.534 -25.419 1.00 59.53 294 SER A C 1
ATOM 2344 O O . SER A 1 294 ? 52.898 -10.648 -25.665 1.00 59.53 294 SER A O 1
ATOM 2346 N N . LYS A 1 295 ? 53.158 -8.516 -26.268 1.00 53.31 295 LYS A N 1
ATOM 2347 C CA . LYS A 1 295 ? 52.915 -8.722 -27.707 1.00 53.31 295 LYS A CA 1
ATOM 2348 C C . LYS A 1 295 ? 53.283 -7.471 -28.500 1.00 53.31 295 LYS A C 1
ATOM 2350 O O . LYS A 1 295 ? 52.453 -6.632 -28.830 1.00 53.31 295 LYS A O 1
ATOM 2355 N N . ALA A 1 296 ? 54.569 -7.363 -28.816 1.00 57.12 296 ALA A N 1
ATOM 2356 C CA . ALA A 1 296 ? 55.018 -6.573 -29.949 1.00 57.12 296 ALA A CA 1
ATOM 2357 C C . ALA A 1 296 ? 54.574 -7.291 -31.233 1.00 57.12 296 ALA A C 1
ATOM 2359 O O . ALA A 1 296 ? 55.117 -8.351 -31.543 1.00 57.12 296 ALA A O 1
ATOM 2360 N N . ARG A 1 297 ? 53.596 -6.754 -31.977 1.00 48.12 297 ARG A N 1
ATOM 2361 C CA . ARG A 1 297 ? 53.502 -7.015 -33.423 1.00 48.12 297 ARG A CA 1
ATOM 2362 C C . ARG A 1 297 ? 52.553 -6.067 -34.164 1.00 48.12 297 ARG A C 1
ATOM 2364 O O . ARG A 1 297 ? 51.369 -6.013 -33.869 1.00 48.12 297 ARG A O 1
ATOM 2371 N N . ALA A 1 298 ? 53.138 -5.444 -35.188 1.00 48.84 298 ALA A N 1
ATOM 2372 C CA . ALA A 1 298 ? 52.545 -4.938 -36.425 1.00 48.84 298 ALA A CA 1
ATOM 2373 C C . ALA A 1 298 ? 51.500 -3.810 -36.327 1.00 48.84 298 ALA A C 1
ATOM 2375 O O . ALA A 1 298 ? 50.294 -4.032 -36.303 1.00 48.84 298 ALA A O 1
ATOM 2376 N N . LEU A 1 299 ? 52.003 -2.576 -36.435 1.00 46.94 299 LEU A N 1
ATOM 2377 C CA . LEU A 1 299 ? 51.285 -1.453 -37.036 1.00 46.94 299 LEU A CA 1
ATOM 2378 C C . LEU A 1 299 ? 50.866 -1.833 -38.469 1.00 46.94 299 LEU A C 1
ATOM 2380 O O . LEU A 1 299 ? 51.696 -1.834 -39.375 1.00 46.94 299 LEU A O 1
ATOM 2384 N N . GLN A 1 300 ? 49.588 -2.151 -38.680 1.00 53.72 300 GLN A N 1
ATOM 2385 C CA . GLN A 1 300 ? 48.965 -2.058 -40.000 1.00 53.72 300 GLN A CA 1
ATOM 2386 C C . GLN A 1 300 ? 48.268 -0.704 -40.118 1.00 53.72 300 GLN A C 1
ATOM 2388 O O . GLN A 1 300 ? 47.444 -0.329 -39.284 1.00 53.72 300 GLN A O 1
ATOM 2393 N N . ALA A 1 301 ? 48.648 0.036 -41.156 1.00 49.12 301 ALA A N 1
ATOM 2394 C CA . ALA A 1 301 ? 48.091 1.325 -41.516 1.00 49.12 301 ALA A CA 1
ATOM 2395 C C . ALA A 1 301 ? 46.612 1.180 -41.905 1.00 49.12 301 ALA A C 1
ATOM 2397 O O . ALA A 1 301 ? 46.280 0.579 -42.925 1.00 49.12 301 ALA A O 1
ATOM 2398 N N . TRP A 1 302 ? 45.721 1.761 -41.104 1.00 44.91 302 TRP A N 1
ATOM 2399 C CA . TRP A 1 302 ? 44.321 1.948 -41.469 1.00 44.91 302 TRP A CA 1
ATOM 2400 C C . TRP A 1 302 ? 44.214 3.126 -42.442 1.00 44.91 302 TRP A C 1
ATOM 2402 O O . TRP A 1 302 ? 44.115 4.286 -42.041 1.00 44.91 302 TRP A O 1
ATOM 2412 N N . GLY A 1 303 ? 44.268 2.822 -43.738 1.00 53.72 303 GLY A N 1
ATOM 2413 C CA . GLY A 1 303 ? 43.881 3.757 -44.788 1.00 53.72 303 GLY A CA 1
ATOM 2414 C C . GLY A 1 303 ? 42.395 4.100 -44.666 1.00 53.72 303 GLY A C 1
ATOM 2415 O O . GLY A 1 303 ? 41.551 3.212 -44.563 1.00 53.72 303 GLY A O 1
ATOM 2416 N N . LYS A 1 304 ? 42.072 5.397 -44.658 1.00 60.03 304 LYS A N 1
ATOM 2417 C CA . LYS A 1 304 ? 40.687 5.883 -44.703 1.00 60.03 304 LYS A CA 1
ATOM 2418 C C . LYS A 1 304 ? 40.021 5.403 -46.005 1.00 60.03 304 LYS A C 1
ATOM 2420 O O . LYS A 1 304 ? 40.595 5.640 -47.069 1.00 60.03 304 LYS A O 1
ATOM 2425 N N . PRO A 1 305 ? 38.824 4.795 -45.966 1.00 51.47 305 PRO A N 1
ATOM 2426 C CA . PRO A 1 305 ? 38.081 4.488 -47.182 1.00 51.47 305 PRO A CA 1
ATOM 2427 C C . PRO A 1 305 ? 37.642 5.793 -47.863 1.00 51.47 305 PRO A C 1
ATOM 2429 O O . PRO A 1 305 ? 36.982 6.634 -47.249 1.00 51.47 305 PRO A O 1
ATOM 2432 N N . GLN A 1 306 ? 38.035 5.980 -49.125 1.00 52.56 306 GLN A N 1
ATOM 2433 C CA . GLN A 1 306 ? 37.495 7.045 -49.968 1.00 52.56 306 GLN A CA 1
ATOM 2434 C C . GLN A 1 306 ? 36.056 6.692 -50.358 1.00 52.56 306 GLN A C 1
ATOM 2436 O O . GLN A 1 306 ? 35.799 5.636 -50.929 1.00 52.56 306 GLN A O 1
ATOM 2441 N N . LEU A 1 307 ? 35.122 7.591 -50.048 1.00 49.44 307 LEU A N 1
ATOM 2442 C CA . LEU A 1 307 ? 33.745 7.544 -50.533 1.00 49.44 307 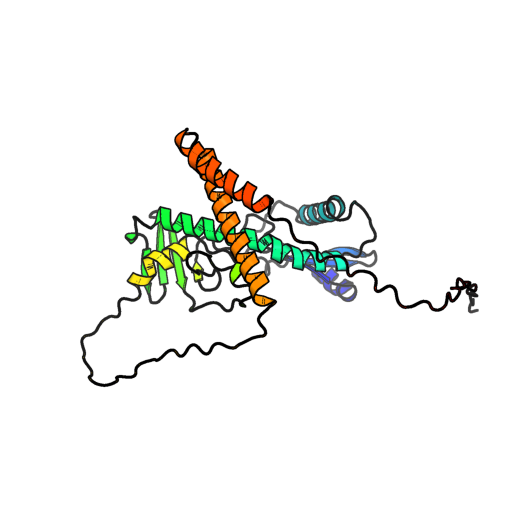LEU A CA 1
ATOM 2443 C C . LEU A 1 307 ? 33.730 7.888 -52.028 1.00 49.44 307 LEU A C 1
ATOM 2445 O O . LEU A 1 307 ? 33.995 9.029 -52.408 1.00 49.44 307 LEU A O 1
ATOM 2449 N N . THR A 1 308 ? 33.415 6.911 -52.873 1.00 56.69 308 THR A N 1
ATOM 2450 C CA . THR A 1 308 ? 33.107 7.134 -54.288 1.00 56.69 308 THR A CA 1
ATOM 2451 C C . THR A 1 308 ? 31.727 7.779 -54.436 1.00 56.69 308 THR A C 1
ATOM 2453 O O . THR A 1 308 ? 30.773 7.434 -53.737 1.00 56.69 308 THR A O 1
ATOM 2456 N N . LYS A 1 309 ? 31.638 8.771 -55.332 1.00 52.38 309 LYS A N 1
ATOM 2457 C CA . LYS A 1 309 ? 30.406 9.499 -55.668 1.00 52.38 309 LYS A CA 1
ATOM 2458 C C . LYS A 1 309 ? 29.358 8.543 -56.245 1.00 52.38 309 LYS A C 1
ATOM 2460 O O . LYS A 1 309 ? 29.663 7.778 -57.153 1.00 52.38 309 LYS A O 1
ATOM 2465 N N . ALA A 1 310 ? 28.127 8.643 -55.750 1.00 49.91 310 ALA A N 1
ATOM 2466 C CA . ALA A 1 310 ? 26.966 7.984 -56.331 1.00 49.91 310 ALA A CA 1
ATOM 2467 C C . ALA A 1 310 ? 26.533 8.712 -57.615 1.00 49.91 310 ALA A C 1
ATOM 2469 O O . ALA A 1 310 ? 26.268 9.916 -57.590 1.00 49.91 310 ALA A O 1
ATOM 2470 N N . GLU A 1 311 ? 26.463 7.985 -58.728 1.00 57.03 311 GLU A N 1
ATOM 2471 C CA . GLU A 1 311 ? 25.864 8.465 -59.973 1.00 57.03 311 GLU A CA 1
ATOM 2472 C C . GLU A 1 311 ? 24.338 8.348 -59.890 1.00 57.03 311 GLU A C 1
ATOM 2474 O O . GLU A 1 311 ? 23.782 7.284 -59.614 1.00 57.03 311 GLU A O 1
ATOM 2479 N N . HIS A 1 312 ? 23.653 9.471 -60.104 1.00 48.75 312 HIS A N 1
ATOM 2480 C CA . HIS A 1 312 ? 22.201 9.526 -60.211 1.00 48.75 312 HIS A CA 1
ATOM 2481 C C . HIS A 1 312 ? 21.779 9.100 -61.620 1.00 48.75 312 HIS A C 1
ATOM 2483 O O . HIS A 1 312 ? 21.988 9.838 -62.581 1.00 48.75 312 HIS A O 1
ATOM 2489 N N . TYR A 1 313 ? 21.131 7.942 -61.734 1.00 47.59 313 TYR A N 1
ATOM 2490 C CA . TYR A 1 313 ? 20.397 7.570 -62.940 1.00 47.59 313 TYR A CA 1
ATOM 2491 C C . TYR A 1 313 ? 19.064 8.322 -62.965 1.00 47.59 313 TYR A C 1
ATOM 2493 O O . TYR A 1 313 ? 18.230 8.164 -62.072 1.00 47.59 313 TYR A O 1
ATOM 2501 N N . THR A 1 314 ? 18.866 9.151 -63.987 1.00 55.53 314 THR A N 1
ATOM 2502 C CA . THR A 1 314 ? 17.542 9.653 -64.365 1.00 55.53 314 THR A CA 1
ATOM 2503 C C . THR A 1 314 ? 16.953 8.686 -65.382 1.00 55.53 314 THR A C 1
ATOM 2505 O O . THR A 1 314 ? 17.556 8.409 -66.415 1.00 55.53 314 THR A O 1
ATOM 2508 N N . VAL A 1 315 ? 15.794 8.122 -65.050 1.00 56.81 315 VAL A N 1
ATOM 2509 C CA . VAL A 1 315 ? 15.001 7.295 -65.963 1.00 56.81 315 VAL A CA 1
ATOM 2510 C C . VAL A 1 315 ? 14.163 8.247 -66.813 1.00 56.81 315 VAL A C 1
ATOM 2512 O O . VAL A 1 315 ? 13.460 9.093 -66.257 1.00 56.81 315 VAL A O 1
ATOM 2515 N N . SER A 1 316 ? 14.313 8.141 -68.134 1.00 65.50 316 SER A N 1
ATOM 2516 C CA . SER A 1 316 ? 13.465 8.801 -69.138 1.00 65.50 316 SER A CA 1
ATOM 2517 C C . SER A 1 316 ? 12.244 7.945 -69.444 1.00 65.50 316 SER A C 1
ATOM 2519 O O . SER A 1 316 ? 12.402 6.703 -69.421 1.00 65.50 316 SER A O 1
#

Foldseek 3Di:
DLQVCCVVFPVVDKDWDWCAPVDPAPWIFIWIWGQDPVRDTDGNDDDCVRTPHDDDPDPDDCVVVVVVVVVCCCVVPVVVVPPDPVVVVVVVCVVVCLVVVLVVQQVLQQVLLVVLCVQPVVPLVQWAAPAQQWIWGDPDPPDIKIKGFQPDDPQDPVRQSRAAHPPQRQGLRRMDMPDSPSGPSHDHNVSSNCSPRVPVVNPPPPPPPPDDDDDDDDPDPDPDDDPDVPDPVVVVVVVSVVVVVVVVLVVLLVVLVVVPDPVSVVVNVVSVVVVVVVVPPDDPDPPDPPPPPPDDDDDDDDDDDDDDDDDDDDDD

Sequence (316 aa):
MQLDWLRKFSARGIAVDDTHNVTRYNVRLATVSVADHKNRGLPAGRTASWASFGNSGAIMDTTMISERWHLRSKKDFLHRNSNSRADFLVEKYFLDRRLTTAPYRVQQSTRSHRWAVKHFQWKPEKIKATGDRKWEQCRTPEEKFQVSYQGGCVCSVSLSENVHCPFCDVCAYSWTCTCLENRTGISCLHRYAAKHYGWDLAVQPQLDHRCLPGCGRALNICSTSHVSSGTQVGASEMRNSIESKYSVVYTNVNLLVNTDTDEALTPLKQIYDLVDQASRIKLSTPSEPTPNRSKARALQAWGKPQLTKAEHYTVS

Radius of gyration: 29.88 Å; chains: 1; bounding box: 78×64×93 Å

Secondary structure (DSSP, 8-state):
-HHHHHHHHGGG-EEEEE-TTSSSS----EEEEEE-TTS-EEEEE--TTTSS---TT----THHHHHHHHHHIIIIISTT-TTS-HHHHHHHHHHHHHHHHHHHHHHHHHHHHHHHHHHHTT-GGGEEEEETTEEEEESSSS-EEEEEE-S-----HHHHTTTB-TTT--BTTSEEE-STT-BTTB--HHHHHIIIIIHHHH---------------------------TTHHHHHHHHHHHHHHHHHHHHHHHHHHTT--HHHHHHHHHHHHHHHHHHT----PPP---------------PPPP-PPPP-PPP-

pLDDT: mean 74.08, std 21.78, range [28.53, 98.06]

Organism: NCBI:txid51022